Protein AF-A0A165SSK0-F1 (afdb_monomer_lite)

Structure (mmCIF, N/CA/C/O backbone):
data_AF-A0A165SSK0-F1
#
_entry.id   AF-A0A165SSK0-F1
#
loop_
_atom_site.group_PDB
_atom_site.id
_atom_site.type_symbol
_atom_site.label_atom_id
_atom_site.label_alt_id
_atom_site.label_comp_id
_atom_site.label_asym_id
_atom_site.label_entity_id
_atom_site.label_seq_id
_atom_site.pdbx_PDB_ins_code
_atom_site.Cartn_x
_atom_site.Cartn_y
_atom_site.Cartn_z
_atom_site.occupancy
_atom_site.B_iso_or_equiv
_atom_site.auth_seq_id
_atom_site.auth_comp_id
_atom_site.auth_asym_id
_atom_site.auth_atom_id
_atom_site.pdbx_PDB_model_num
ATOM 1 N N . MET A 1 1 ? 56.325 38.249 -19.752 1.00 37.56 1 MET A N 1
ATOM 2 C CA . MET A 1 1 ? 55.665 36.984 -20.128 1.00 37.56 1 MET A CA 1
ATOM 3 C C . MET A 1 1 ? 54.945 36.452 -18.898 1.00 37.56 1 MET A C 1
ATOM 5 O O . MET A 1 1 ? 55.603 36.236 -17.896 1.00 37.56 1 MET A O 1
ATOM 9 N N . GLN A 1 2 ? 53.613 36.385 -19.012 1.00 40.97 2 GLN A N 1
ATOM 10 C CA . GLN A 1 2 ? 52.573 35.784 -18.155 1.00 40.97 2 GLN A CA 1
ATOM 11 C C . GLN A 1 2 ? 52.571 36.010 -16.630 1.00 40.97 2 GLN A C 1
ATOM 13 O O . GLN A 1 2 ? 53.424 35.515 -15.901 1.00 40.97 2 GLN A O 1
ATOM 18 N N . PRO A 1 3 ? 51.457 36.587 -16.150 1.00 41.47 3 PRO A N 1
ATOM 19 C CA . PRO A 1 3 ? 50.631 35.962 -15.124 1.00 41.47 3 PRO A CA 1
ATOM 20 C C . PRO A 1 3 ? 49.203 35.725 -15.653 1.00 41.47 3 PRO A C 1
ATOM 22 O O . PRO A 1 3 ? 48.693 36.499 -16.462 1.00 41.47 3 PRO A O 1
ATOM 25 N N . GLY A 1 4 ? 48.552 34.655 -15.201 1.00 32.50 4 GLY A N 1
ATOM 26 C CA . GLY A 1 4 ? 47.171 34.334 -15.561 1.00 32.50 4 GLY A CA 1
ATOM 27 C C . GLY A 1 4 ? 46.484 33.564 -14.442 1.00 32.50 4 GLY A C 1
ATOM 28 O O . GLY A 1 4 ? 46.694 32.367 -14.290 1.00 32.50 4 GLY A O 1
ATOM 29 N N . ALA A 1 5 ? 45.691 34.285 -13.653 1.00 36.41 5 ALA A N 1
ATOM 30 C CA . ALA A 1 5 ? 44.750 33.751 -12.681 1.00 36.41 5 ALA A CA 1
ATOM 31 C C . ALA A 1 5 ? 43.484 33.242 -13.386 1.00 36.41 5 ALA A C 1
ATOM 33 O O . ALA A 1 5 ? 43.007 33.920 -14.294 1.00 36.41 5 ALA A O 1
ATOM 34 N N . GLN A 1 6 ? 42.889 32.142 -12.911 1.00 33.53 6 GLN A N 1
ATOM 35 C CA . GLN A 1 6 ? 41.448 31.895 -13.029 1.00 33.53 6 GLN A CA 1
ATOM 36 C C . GLN A 1 6 ? 40.911 31.157 -11.797 1.00 33.53 6 GLN A C 1
ATOM 38 O O . GLN A 1 6 ? 41.518 30.222 -11.282 1.00 33.53 6 GLN A O 1
ATOM 43 N N . ALA A 1 7 ? 39.764 31.654 -11.343 1.00 31.22 7 ALA A N 1
ATOM 44 C CA . ALA A 1 7 ? 38.926 31.182 -10.254 1.00 31.22 7 ALA A CA 1
ATOM 45 C C . ALA A 1 7 ? 37.636 30.543 -10.812 1.00 31.22 7 ALA A C 1
ATOM 47 O O . ALA A 1 7 ? 37.339 30.698 -11.995 1.00 31.22 7 ALA A O 1
ATOM 48 N N . SER A 1 8 ? 36.821 29.991 -9.903 1.00 31.20 8 SER A N 1
ATOM 49 C CA . SER A 1 8 ? 35.442 29.470 -10.062 1.00 31.20 8 SER A CA 1
ATOM 50 C C . SER A 1 8 ? 35.338 27.977 -10.406 1.00 31.20 8 SER A C 1
ATOM 52 O O . SER A 1 8 ? 36.110 27.463 -11.197 1.00 31.20 8 SER A O 1
ATOM 54 N N . GLY A 1 9 ? 34.391 27.214 -9.862 1.00 26.98 9 GLY A N 1
ATOM 55 C CA . GLY A 1 9 ? 33.257 27.585 -9.024 1.00 26.98 9 GLY A CA 1
ATOM 56 C C . GLY A 1 9 ? 32.621 26.344 -8.399 1.00 26.98 9 GLY A C 1
ATOM 57 O O . GLY A 1 9 ? 32.563 25.276 -9.002 1.00 26.98 9 GLY A O 1
ATOM 58 N N . SER A 1 10 ? 32.180 26.529 -7.160 1.00 29.16 10 SER A N 1
ATOM 59 C CA . SER A 1 10 ? 31.308 25.636 -6.409 1.00 29.16 10 SER A CA 1
ATOM 60 C C . SER A 1 10 ? 29.944 25.534 -7.094 1.00 29.16 10 SER A C 1
ATOM 62 O O . SER A 1 10 ? 29.367 26.559 -7.459 1.00 29.16 10 SER A O 1
ATOM 64 N N . VAL A 1 11 ? 29.416 24.318 -7.236 1.00 29.11 11 VAL A N 1
ATOM 65 C CA . VAL A 1 11 ? 27.996 24.086 -7.524 1.00 29.11 11 VAL A CA 1
ATOM 66 C C . VAL A 1 11 ? 27.474 23.099 -6.487 1.00 29.11 11 VAL A C 1
ATOM 68 O O . VAL A 1 11 ? 27.733 21.900 -6.550 1.00 29.11 11 VAL A O 1
ATOM 71 N N . TYR A 1 12 ? 26.750 23.644 -5.513 1.00 27.56 12 TYR A N 1
ATOM 72 C CA . TYR A 1 12 ? 25.831 22.907 -4.659 1.00 27.56 12 TYR A CA 1
ATOM 73 C C . TYR A 1 12 ? 24.691 22.360 -5.527 1.00 27.56 12 TYR A C 1
ATOM 75 O O . TYR A 1 12 ? 24.035 23.123 -6.235 1.00 27.56 12 TYR A O 1
ATOM 83 N N . VAL A 1 13 ? 24.439 21.053 -5.462 1.00 29.95 13 VAL A N 1
ATOM 84 C CA . VAL A 1 13 ? 23.197 20.455 -5.964 1.00 29.95 13 VAL A CA 1
ATOM 85 C C . VAL A 1 13 ? 22.281 20.264 -4.762 1.00 29.95 13 VAL A C 1
ATOM 87 O O . VAL A 1 13 ? 22.441 19.324 -3.988 1.00 29.95 13 VAL A O 1
ATOM 90 N N . SER A 1 14 ? 21.355 21.208 -4.592 1.00 28.84 14 SER A N 1
ATOM 91 C CA . SER A 1 14 ? 20.223 21.104 -3.673 1.00 28.84 14 SER A CA 1
ATOM 92 C C . SER A 1 14 ? 19.315 19.954 -4.099 1.00 28.84 14 SER A C 1
ATOM 94 O O . SER A 1 14 ? 18.777 19.956 -5.206 1.00 28.84 14 SER A O 1
ATOM 96 N N . THR A 1 15 ? 19.113 18.986 -3.212 1.00 31.78 15 THR A N 1
ATOM 97 C CA . THR A 1 15 ? 18.012 18.027 -3.300 1.00 31.78 15 THR A CA 1
ATOM 98 C C . THR A 1 15 ? 16.762 18.680 -2.726 1.00 31.78 15 THR A C 1
ATOM 100 O O . THR A 1 15 ? 16.600 18.779 -1.511 1.00 31.78 15 THR A O 1
ATOM 103 N N . ASP A 1 16 ? 15.908 19.162 -3.621 1.00 24.48 16 ASP A N 1
ATOM 104 C CA . ASP A 1 16 ? 14.565 19.645 -3.320 1.00 24.48 16 ASP A CA 1
ATOM 105 C C . ASP A 1 16 ? 13.641 18.430 -3.124 1.00 24.48 16 ASP A C 1
ATOM 107 O O . ASP A 1 16 ? 13.100 17.861 -4.076 1.00 24.48 16 ASP A O 1
ATOM 111 N N . SER A 1 17 ? 13.538 17.961 -1.878 1.00 33.84 17 SER A N 1
ATOM 112 C CA . SER A 1 17 ? 12.504 17.016 -1.450 1.00 33.84 17 SER A CA 1
ATOM 113 C C . SER A 1 17 ? 11.227 17.807 -1.186 1.00 33.84 17 SER A C 1
ATOM 115 O O . SER A 1 17 ? 10.940 18.209 -0.061 1.00 33.84 17 SER A O 1
ATOM 117 N N . GLY A 1 18 ? 10.494 18.065 -2.268 1.00 26.38 18 GLY A N 1
ATOM 118 C CA . GLY A 1 18 ? 9.201 18.736 -2.254 1.00 26.38 18 GLY A CA 1
ATOM 119 C C . GLY A 1 18 ? 8.138 17.908 -1.539 1.00 26.38 18 GLY A C 1
ATOM 120 O O . GLY A 1 18 ? 7.624 16.926 -2.078 1.00 26.38 18 GLY A O 1
ATOM 121 N N . SER A 1 19 ? 7.838 18.354 -0.325 1.00 32.06 19 SER A N 1
ATOM 122 C CA . SER A 1 19 ? 6.663 18.086 0.493 1.00 32.06 19 SER A CA 1
ATOM 123 C C . SER A 1 19 ? 5.351 18.252 -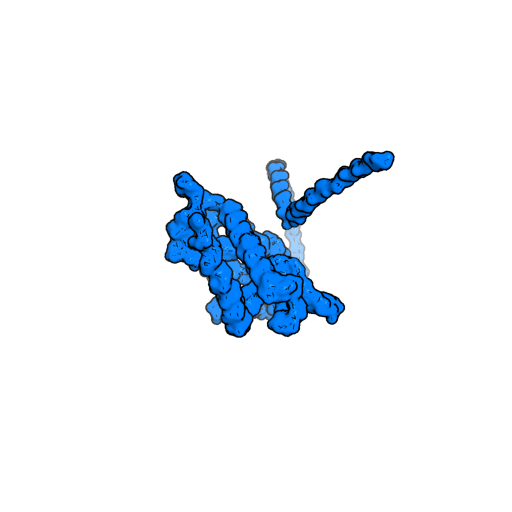0.274 1.00 32.06 19 SER A C 1
ATOM 125 O O . SER A 1 19 ? 5.189 19.209 -1.024 1.00 32.06 19 SER A O 1
ATOM 127 N N . ASP A 1 20 ? 4.376 17.393 0.016 1.00 26.14 20 ASP A N 1
ATOM 128 C CA . ASP A 1 20 ? 2.958 17.703 -0.176 1.00 26.14 20 ASP A CA 1
ATOM 129 C C . ASP A 1 20 ? 2.123 16.825 0.762 1.00 26.14 20 ASP A C 1
ATOM 131 O O . ASP A 1 20 ? 1.926 15.639 0.495 1.00 26.14 20 ASP A O 1
ATOM 135 N N . SER A 1 21 ? 1.649 17.406 1.872 1.00 31.84 21 SER A N 1
ATOM 136 C CA . SER A 1 21 ? 0.241 17.345 2.328 1.00 31.84 21 SER A CA 1
ATOM 137 C C . SER A 1 21 ? 0.097 17.755 3.800 1.00 31.84 21 SER A C 1
ATOM 139 O O . SER A 1 21 ? 0.141 16.949 4.718 1.00 31.84 21 SER A O 1
ATOM 141 N N . GLN A 1 22 ? -0.045 19.068 3.968 1.00 32.72 22 GLN A N 1
ATOM 142 C CA . GLN A 1 22 ? -1.043 19.774 4.780 1.00 32.72 22 GLN A CA 1
ATOM 143 C C . GLN A 1 22 ? -1.574 19.096 6.054 1.00 32.72 22 GLN A C 1
ATOM 145 O O . GLN A 1 22 ? -2.509 18.300 6.045 1.00 32.72 22 GLN A O 1
ATOM 150 N N . ASN A 1 23 ? -1.024 19.588 7.161 1.00 27.53 23 ASN A N 1
ATOM 151 C CA . ASN A 1 23 ? -1.560 19.545 8.509 1.00 27.53 23 ASN A CA 1
ATOM 152 C C . ASN A 1 23 ? -2.644 20.640 8.649 1.00 27.53 23 ASN A C 1
ATOM 154 O O . ASN A 1 23 ? -2.364 21.811 8.380 1.00 27.53 23 ASN A O 1
ATOM 158 N N . ILE A 1 24 ? -3.870 20.281 9.042 1.00 34.34 24 ILE A N 1
ATOM 159 C CA . ILE A 1 24 ? -4.930 21.237 9.404 1.00 34.34 24 ILE A CA 1
ATOM 160 C C . ILE A 1 24 ? -5.429 20.894 10.807 1.00 34.34 24 ILE A C 1
ATOM 162 O O . ILE A 1 24 ? -6.304 20.055 10.995 1.00 34.34 24 ILE A O 1
ATOM 166 N N . HIS A 1 25 ? -4.868 21.583 11.799 1.00 30.91 25 HIS A N 1
ATOM 167 C CA . HIS A 1 25 ? -5.531 21.795 13.077 1.00 30.91 25 HIS A CA 1
ATOM 168 C C . HIS A 1 25 ? -6.648 22.824 12.877 1.00 30.91 25 HIS A C 1
ATOM 170 O O . HIS A 1 25 ? -6.381 23.938 12.422 1.00 30.91 25 HIS A O 1
ATOM 176 N N . GLN A 1 26 ? -7.878 22.497 13.277 1.00 29.94 26 GLN A N 1
ATOM 177 C CA . GLN A 1 26 ? -8.910 23.508 13.493 1.00 29.94 26 GLN A CA 1
ATOM 178 C C . GLN A 1 26 ? -9.544 23.338 14.874 1.00 29.94 26 GLN A C 1
ATOM 180 O O . GLN A 1 26 ? -10.326 22.429 15.133 1.00 29.94 26 GLN A O 1
ATOM 185 N N . THR A 1 27 ? -9.177 24.267 15.752 1.00 28.95 27 THR A N 1
ATOM 186 C CA . THR A 1 27 ? -9.820 24.576 17.028 1.00 28.95 27 THR A CA 1
ATOM 187 C C . THR A 1 27 ? -11.081 25.406 16.777 1.00 28.95 27 THR A C 1
ATOM 189 O O . THR A 1 27 ? -11.009 26.411 16.070 1.00 28.95 27 THR A O 1
ATOM 192 N N . ALA A 1 28 ? -12.200 25.072 17.423 1.00 30.67 28 ALA A N 1
ATOM 193 C CA . ALA A 1 28 ? -13.235 26.046 17.773 1.00 30.67 28 ALA A CA 1
ATOM 194 C C . ALA A 1 28 ? -13.995 25.585 19.026 1.00 30.67 28 ALA A C 1
ATOM 196 O O . ALA A 1 28 ? -14.504 24.469 19.091 1.00 30.67 28 ALA A O 1
ATOM 197 N N . ALA A 1 29 ? -14.037 26.469 20.020 1.00 28.91 29 ALA A N 1
ATOM 198 C CA . ALA A 1 29 ? -14.748 26.322 21.279 1.00 28.91 29 ALA A CA 1
ATOM 199 C C . ALA A 1 29 ? -16.103 27.059 21.246 1.00 28.91 29 ALA A C 1
ATOM 201 O O . ALA A 1 29 ? -16.216 28.096 20.602 1.00 28.91 29 ALA A O 1
ATOM 202 N N . ASN A 1 30 ? -17.048 26.539 22.042 1.00 30.00 30 ASN A N 1
ATOM 203 C CA . ASN A 1 30 ? -18.161 27.191 22.756 1.00 30.00 30 ASN A CA 1
ATOM 204 C C . ASN A 1 30 ? -19.191 28.067 22.009 1.00 30.00 30 ASN A C 1
ATOM 206 O O . ASN A 1 30 ? -18.870 29.155 21.549 1.00 30.00 30 ASN A O 1
ATOM 210 N N . ALA A 1 31 ? -20.480 27.716 22.151 1.00 31.95 31 ALA A N 1
ATOM 211 C CA . ALA A 1 31 ? -21.428 28.487 22.977 1.00 31.95 31 ALA A CA 1
ATOM 212 C C . ALA A 1 31 ? -22.788 27.771 23.139 1.00 31.95 31 ALA A C 1
ATOM 214 O O . ALA A 1 31 ? -23.392 27.304 22.178 1.00 31.95 31 ALA A O 1
ATOM 215 N N . LEU A 1 32 ? -23.254 27.738 24.389 1.00 31.56 32 LEU A N 1
ATOM 216 C CA . LEU A 1 32 ? -24.608 27.419 24.847 1.00 31.56 32 LEU A CA 1
ATOM 217 C C . LEU A 1 32 ? -25.602 28.511 24.417 1.00 31.56 32 LEU A C 1
ATOM 219 O O . LEU A 1 32 ? -25.295 29.686 24.605 1.00 31.56 32 LEU A O 1
ATOM 223 N N . PHE A 1 33 ? -26.809 28.140 23.976 1.00 32.25 33 PHE A N 1
ATOM 224 C CA . PHE A 1 33 ? -28.027 28.919 24.240 1.00 32.25 33 PHE A CA 1
ATOM 225 C C . PHE A 1 33 ? -29.275 28.018 24.201 1.00 32.25 33 PHE A C 1
ATOM 227 O O . PHE A 1 33 ? -29.426 27.165 23.330 1.00 32.25 33 PHE A O 1
ATOM 234 N N . GLU A 1 34 ? -30.114 28.205 25.216 1.00 33.44 34 GLU A N 1
ATOM 235 C CA . GLU A 1 34 ? -31.322 27.462 25.597 1.00 33.44 34 GLU A CA 1
ATOM 236 C C . GLU A 1 34 ? -32.577 27.805 24.743 1.00 33.44 34 GLU A C 1
ATOM 238 O O . GLU A 1 34 ? -32.518 28.699 23.896 1.00 33.44 34 GLU A O 1
ATOM 243 N N . PRO A 1 35 ? -33.712 27.089 24.936 1.00 41.50 35 PRO A N 1
ATOM 244 C CA . PRO A 1 35 ? -34.767 26.887 23.942 1.00 41.50 35 PRO A CA 1
ATOM 245 C C . PRO A 1 35 ? -35.936 27.870 24.066 1.00 41.50 35 PRO A C 1
ATOM 247 O O . PRO A 1 35 ? -36.238 28.347 25.157 1.00 41.50 35 PRO A O 1
ATOM 250 N N . LEU A 1 36 ? -36.697 28.064 22.981 1.00 30.05 36 LEU A N 1
ATOM 251 C CA . LEU A 1 36 ? -38.048 28.629 23.059 1.00 30.05 36 LEU A CA 1
ATOM 252 C C . LEU A 1 36 ? -39.036 27.967 22.083 1.00 30.05 36 LEU A C 1
ATOM 254 O O . LEU A 1 36 ? -38.875 28.011 20.869 1.00 30.05 36 LEU A O 1
ATOM 258 N N . LEU A 1 37 ? -40.063 27.387 22.709 1.00 31.06 37 LEU A N 1
ATOM 259 C CA . LEU A 1 37 ? -41.486 27.310 22.364 1.00 31.06 37 LEU A CA 1
ATOM 260 C C . LEU A 1 37 ? -41.971 27.051 20.921 1.00 31.06 37 LEU A C 1
ATOM 262 O O . LEU A 1 37 ? -41.870 27.865 20.009 1.00 31.06 37 LEU A O 1
ATOM 266 N N . VAL A 1 38 ? -42.714 25.945 20.856 1.00 39.75 38 VAL A N 1
ATOM 267 C CA . VAL A 1 38 ? -43.776 25.552 19.918 1.00 39.75 38 VAL A CA 1
ATOM 268 C C . VAL A 1 38 ? -44.870 26.633 19.812 1.00 39.75 38 VAL A C 1
ATOM 270 O O . VAL A 1 38 ? -45.158 27.315 20.799 1.00 39.75 38 VAL A O 1
ATOM 273 N N . PRO A 1 39 ? -45.575 26.717 18.671 1.00 37.09 39 PRO A N 1
ATOM 274 C CA . PRO A 1 39 ? -47.011 26.448 18.758 1.00 37.09 39 PRO A CA 1
ATOM 275 C C . PRO A 1 39 ? -47.542 25.531 17.648 1.00 37.09 39 PRO A C 1
ATOM 277 O O . PRO A 1 39 ? -47.199 25.638 16.472 1.00 37.09 39 PRO A O 1
ATOM 280 N N . SER A 1 40 ? -48.429 24.645 18.089 1.00 41.06 40 SER A N 1
ATOM 281 C CA . SER A 1 40 ? -49.219 23.694 17.323 1.00 41.06 40 SER A CA 1
ATOM 282 C C . SER A 1 40 ? -50.167 24.381 16.342 1.00 41.06 40 SER A C 1
ATOM 284 O O . SER A 1 40 ? -50.868 25.322 16.711 1.00 41.06 40 SER A O 1
ATOM 286 N N . HIS A 1 41 ? -50.287 23.821 15.139 1.00 38.78 41 HIS A N 1
ATOM 287 C CA . HIS A 1 41 ? -51.532 23.888 14.383 1.00 38.78 41 HIS A CA 1
ATOM 288 C C . HIS A 1 41 ? -51.758 22.563 13.646 1.00 38.78 41 HIS A C 1
ATOM 290 O O . HIS A 1 41 ? -51.071 22.230 12.683 1.00 38.78 41 HIS A O 1
ATOM 296 N N . GLU A 1 42 ? -52.712 21.797 14.166 1.00 44.47 42 GLU A N 1
ATOM 297 C CA . GLU A 1 42 ? -53.398 20.695 13.492 1.00 44.47 42 GLU A CA 1
ATOM 298 C C . GLU A 1 42 ? -54.152 21.225 12.261 1.00 44.47 42 GLU A C 1
ATOM 300 O O . GLU A 1 42 ? -54.679 22.341 12.311 1.00 44.47 42 GLU A O 1
ATOM 305 N N . LEU A 1 43 ? -54.183 20.429 11.182 1.00 37.50 43 LEU A N 1
ATOM 306 C CA . LEU A 1 43 ? -55.344 20.114 10.324 1.00 37.50 43 LEU A CA 1
ATOM 307 C C . LEU A 1 43 ? -54.885 19.308 9.079 1.00 37.50 43 LEU A C 1
ATOM 309 O O . LEU A 1 43 ? -54.471 19.894 8.087 1.00 37.50 43 LEU A O 1
ATOM 313 N N . GLU A 1 44 ? -54.961 17.973 9.190 1.00 36.69 44 GLU A N 1
ATOM 314 C CA . GLU A 1 44 ? -55.605 16.992 8.277 1.00 36.69 44 GLU A CA 1
ATOM 315 C C . GLU A 1 44 ? -55.305 16.946 6.739 1.00 36.69 44 GLU A C 1
ATOM 317 O O . GLU A 1 44 ? -54.788 17.880 6.133 1.00 36.69 44 GLU A O 1
ATOM 322 N N . PRO A 1 45 ? -55.570 15.800 6.062 1.00 45.19 45 PRO A N 1
ATOM 323 C CA . PRO A 1 45 ? -54.642 15.195 5.116 1.00 45.19 45 PRO A CA 1
ATOM 324 C C . PRO A 1 45 ? -55.112 15.293 3.660 1.00 45.19 45 PRO A C 1
ATOM 326 O O . PRO A 1 45 ? -56.176 14.799 3.288 1.00 45.19 45 PRO A O 1
ATOM 329 N N . HIS A 1 46 ? -54.251 15.801 2.779 1.00 38.78 46 HIS A N 1
ATOM 330 C CA . HIS A 1 46 ? -54.374 15.542 1.346 1.00 38.78 46 HIS A CA 1
ATOM 331 C C . HIS A 1 46 ? -53.391 14.454 0.929 1.00 38.78 46 HIS A C 1
ATOM 333 O O . HIS A 1 46 ? -52.234 14.698 0.586 1.00 38.78 46 HIS A O 1
ATOM 339 N N . ALA A 1 47 ? -53.906 13.224 0.948 1.00 44.94 47 ALA A N 1
ATOM 340 C CA . ALA A 1 47 ? -53.342 12.081 0.257 1.00 44.94 47 ALA A CA 1
ATOM 341 C C . ALA A 1 47 ? -53.227 12.393 -1.243 1.00 44.94 47 ALA A C 1
ATOM 343 O O . ALA A 1 47 ? -54.148 12.161 -2.020 1.00 44.94 47 ALA A O 1
ATOM 344 N N . THR A 1 48 ? -52.069 12.900 -1.653 1.00 42.03 48 THR A N 1
ATOM 345 C CA . THR A 1 48 ? -51.622 12.788 -3.038 1.00 42.03 48 THR A CA 1
ATOM 346 C C . THR A 1 48 ? -50.562 11.706 -3.043 1.00 42.03 48 THR A C 1
ATOM 348 O O . THR A 1 48 ? -49.390 11.952 -2.763 1.00 42.03 48 THR A O 1
ATOM 351 N N . ALA A 1 49 ? -51.003 10.473 -3.293 1.00 44.72 49 ALA A N 1
ATOM 352 C CA . ALA A 1 49 ? -50.131 9.349 -3.588 1.00 44.72 49 ALA A CA 1
ATOM 353 C C . ALA A 1 49 ? -49.400 9.623 -4.911 1.00 44.72 49 ALA A C 1
ATOM 355 O O . ALA A 1 49 ? -49.736 9.088 -5.965 1.00 44.72 49 ALA A O 1
ATOM 356 N N . HIS A 1 50 ? -48.374 10.470 -4.856 1.00 41.62 50 HIS A N 1
ATOM 357 C CA . HIS A 1 50 ? -47.295 10.426 -5.818 1.00 41.62 50 HIS A CA 1
ATOM 358 C C . HIS A 1 50 ? -46.522 9.149 -5.520 1.00 41.62 50 HIS A C 1
ATOM 360 O O . HIS A 1 50 ? -45.584 9.131 -4.726 1.00 41.62 50 HIS A O 1
ATOM 366 N N . ALA A 1 51 ? -46.944 8.059 -6.159 1.00 43.69 51 ALA A N 1
ATOM 367 C CA . ALA A 1 51 ? -46.079 6.921 -6.394 1.00 43.69 51 ALA A CA 1
ATOM 368 C C . ALA A 1 51 ? -44.933 7.408 -7.292 1.00 43.69 51 ALA A C 1
ATOM 370 O O . ALA A 1 51 ? -44.927 7.212 -8.508 1.00 43.69 51 ALA A O 1
ATOM 371 N N . VAL A 1 52 ? -43.965 8.096 -6.679 1.00 44.16 52 VAL A N 1
ATOM 372 C CA . VAL A 1 52 ? -42.626 8.232 -7.225 1.00 44.16 52 VAL A CA 1
ATOM 373 C C . VAL A 1 52 ? -42.144 6.801 -7.314 1.00 44.16 52 VAL A C 1
ATOM 375 O O . VAL A 1 52 ? -41.790 6.170 -6.318 1.00 44.16 52 VAL A O 1
ATOM 378 N N . THR A 1 53 ? -42.248 6.253 -8.518 1.00 42.88 53 THR A N 1
ATOM 379 C CA . THR A 1 53 ? -41.686 4.957 -8.860 1.00 42.88 53 THR A CA 1
ATOM 380 C C . THR A 1 53 ? -40.182 5.172 -8.828 1.00 42.88 53 THR A C 1
ATOM 382 O O . THR A 1 53 ? -39.555 5.460 -9.843 1.00 42.88 53 THR A O 1
ATOM 385 N N . SER A 1 54 ? -39.626 5.165 -7.615 1.00 51.97 54 SER A N 1
ATOM 386 C CA . SER A 1 54 ? -38.198 5.236 -7.384 1.00 51.97 54 SER A CA 1
ATOM 387 C C . SER A 1 54 ? -37.635 4.023 -8.099 1.00 51.97 54 SER A C 1
ATOM 389 O O . SER A 1 54 ? -37.989 2.887 -7.771 1.00 51.97 54 SER A O 1
ATOM 391 N N . ALA A 1 55 ? -36.881 4.262 -9.171 1.00 55.34 55 ALA A N 1
ATOM 392 C CA . ALA A 1 55 ? -36.225 3.210 -9.918 1.00 55.34 55 ALA A CA 1
ATOM 393 C C . ALA A 1 55 ? -35.388 2.420 -8.909 1.00 55.34 55 ALA A C 1
ATOM 395 O O . ALA A 1 55 ? -34.357 2.917 -8.462 1.00 55.34 55 ALA A O 1
ATOM 396 N N . ARG A 1 56 ? -35.881 1.243 -8.487 1.00 57.84 56 ARG A N 1
ATOM 397 C CA . ARG A 1 56 ? -35.216 0.379 -7.505 1.00 57.84 56 ARG A CA 1
ATOM 398 C C . ARG A 1 56 ? -33.809 0.128 -8.020 1.00 57.84 56 ARG A C 1
ATOM 400 O O . ARG A 1 56 ? -33.619 -0.653 -8.956 1.00 57.84 56 ARG A O 1
ATOM 407 N N . GLN A 1 57 ? -32.838 0.837 -7.452 1.00 64.44 57 GLN A N 1
ATOM 408 C CA . GLN A 1 57 ? -31.446 0.591 -7.759 1.00 64.44 57 GLN A CA 1
ATOM 409 C C . GLN A 1 57 ? -31.176 -0.849 -7.345 1.00 64.44 57 GLN A C 1
ATOM 411 O O . GLN A 1 57 ? -31.533 -1.275 -6.248 1.00 64.44 57 GLN A O 1
ATOM 416 N N . ARG A 1 58 ? -30.644 -1.643 -8.275 1.00 73.62 58 ARG A N 1
ATOM 417 C CA . ARG A 1 58 ? -30.339 -3.037 -7.971 1.00 73.62 58 ARG A CA 1
ATOM 418 C C . ARG A 1 58 ? -29.235 -3.057 -6.909 1.00 73.62 58 ARG A C 1
ATOM 420 O O . ARG A 1 58 ? -28.250 -2.330 -7.088 1.00 73.62 58 ARG A O 1
ATOM 427 N N . PRO A 1 59 ? -29.378 -3.867 -5.848 1.00 80.31 59 PRO A N 1
ATOM 428 C CA . PRO A 1 59 ? -28.317 -4.037 -4.871 1.00 80.31 59 PRO A CA 1
ATOM 429 C C . PRO A 1 59 ? -27.049 -4.519 -5.577 1.00 80.31 59 PRO A C 1
ATOM 431 O O . PRO A 1 59 ? -27.108 -5.298 -6.534 1.00 80.31 59 PRO A O 1
ATOM 434 N N . VAL A 1 60 ? -25.902 -4.017 -5.131 1.00 83.75 60 VAL A N 1
ATOM 435 C CA . VAL A 1 60 ? -24.601 -4.435 -5.651 1.00 83.75 60 VAL A CA 1
ATOM 436 C C . VAL A 1 60 ? -24.100 -5.607 -4.830 1.00 83.75 60 VAL A C 1
ATOM 438 O O . VAL A 1 60 ? -24.116 -5.566 -3.604 1.00 83.75 60 VAL A O 1
ATOM 441 N N . CYS A 1 61 ? -23.650 -6.645 -5.526 1.00 85.94 61 CYS A N 1
ATOM 442 C CA . CYS A 1 61 ? -22.999 -7.794 -4.921 1.00 85.94 61 CYS A CA 1
ATOM 443 C C . CYS A 1 61 ? -21.504 -7.500 -4.738 1.00 85.94 61 CYS A C 1
ATOM 445 O O . CYS A 1 61 ? -20.813 -7.147 -5.698 1.00 85.94 61 CYS A O 1
ATOM 447 N N . ILE A 1 62 ? -21.014 -7.631 -3.509 1.00 86.38 62 ILE A N 1
ATOM 448 C CA . ILE A 1 62 ? -19.630 -7.368 -3.112 1.00 86.38 62 ILE A CA 1
ATOM 449 C C . ILE A 1 62 ? -19.086 -8.622 -2.436 1.00 86.38 62 ILE A C 1
ATOM 451 O O . ILE A 1 62 ? -19.648 -9.082 -1.449 1.00 86.38 62 ILE A O 1
ATOM 455 N N . ASN A 1 63 ? -17.973 -9.152 -2.942 1.00 87.88 63 ASN A N 1
ATOM 456 C CA . ASN A 1 63 ? -17.341 -10.333 -2.363 1.00 87.88 63 ASN A CA 1
ATOM 457 C C . ASN A 1 63 ? -16.366 -9.958 -1.228 1.00 87.88 63 ASN A C 1
ATOM 459 O O . ASN A 1 63 ? -15.360 -9.259 -1.431 1.00 87.88 63 ASN A O 1
ATOM 463 N N . LEU A 1 64 ? -16.667 -10.439 -0.026 1.00 88.25 64 LEU A N 1
ATOM 464 C CA . LEU A 1 64 ? -15.894 -10.263 1.198 1.00 88.25 64 LEU A CA 1
ATOM 465 C C . LEU A 1 64 ? -15.332 -11.627 1.624 1.00 88.25 64 LEU A C 1
ATOM 467 O O . LEU A 1 64 ? -16.052 -12.435 2.197 1.00 88.25 64 LEU A O 1
ATOM 471 N N . ASP A 1 65 ? -14.056 -11.883 1.323 1.00 86.62 65 ASP A N 1
ATOM 472 C CA . ASP A 1 65 ? -13.341 -13.128 1.667 1.00 86.62 65 ASP A CA 1
ATOM 473 C C . ASP A 1 65 ? -14.042 -14.419 1.196 1.00 86.62 65 ASP A C 1
ATOM 475 O O . ASP A 1 65 ? -14.044 -15.429 1.891 1.00 86.62 65 ASP A O 1
ATOM 479 N N . GLY A 1 66 ? -14.633 -14.397 -0.003 1.00 84.38 66 GLY A N 1
ATOM 480 C CA . GLY A 1 66 ? -15.347 -15.547 -0.565 1.00 84.38 66 GLY A CA 1
ATOM 481 C C . GLY A 1 66 ? -16.853 -15.540 -0.304 1.00 84.38 66 GLY A C 1
ATOM 482 O O . GLY A 1 66 ? -17.557 -16.359 -0.886 1.00 84.38 66 GLY A O 1
ATOM 483 N N . GLU A 1 67 ? -17.367 -14.586 0.4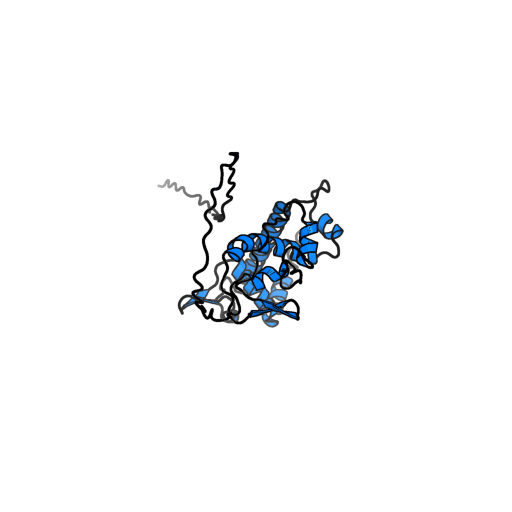73 1.00 87.12 67 GLU A N 1
ATOM 484 C CA . GLU A 1 67 ? -18.801 -14.443 0.731 1.00 87.12 67 GLU A CA 1
ATOM 485 C C . GLU A 1 67 ? -19.402 -13.238 0.008 1.00 87.12 67 GLU A C 1
ATOM 487 O O . GLU A 1 67 ? -18.890 -12.121 0.085 1.00 87.12 67 GLU A O 1
ATOM 492 N N . ASP A 1 68 ? -20.533 -13.454 -0.655 1.00 89.25 68 ASP A N 1
ATOM 493 C CA . ASP A 1 68 ? -21.231 -12.415 -1.402 1.00 89.25 68 ASP A CA 1
ATOM 494 C C . ASP A 1 68 ? -22.194 -11.625 -0.504 1.00 89.25 68 ASP A C 1
ATOM 496 O O . ASP A 1 68 ? -23.208 -12.134 -0.023 1.00 89.25 68 ASP A O 1
ATOM 500 N N . LEU A 1 69 ? -21.889 -10.342 -0.306 1.00 88.25 69 LEU A N 1
ATOM 501 C CA . LEU A 1 69 ? -22.728 -9.382 0.400 1.00 88.25 69 LEU A CA 1
ATOM 502 C C . LEU A 1 69 ? -23.512 -8.534 -0.604 1.00 88.25 69 LEU A C 1
ATOM 504 O O . LEU A 1 69 ? -22.933 -7.882 -1.472 1.00 88.25 69 LEU A O 1
ATOM 508 N N . HIS A 1 70 ? -24.833 -8.500 -0.456 1.00 87.75 70 HIS A N 1
ATOM 509 C CA . HIS A 1 70 ? -25.701 -7.650 -1.264 1.00 87.75 70 HIS A CA 1
ATOM 510 C C . HIS A 1 70 ? -25.947 -6.333 -0.533 1.00 87.75 70 HIS A C 1
ATOM 512 O O . HIS A 1 70 ? -26.586 -6.313 0.517 1.00 87.75 70 HIS A O 1
ATOM 518 N N . VAL A 1 71 ? -25.439 -5.237 -1.092 1.00 85.06 71 VAL A N 1
ATOM 519 C CA . VAL A 1 71 ? -25.516 -3.904 -0.489 1.00 85.06 71 VAL A CA 1
ATOM 520 C C . VAL A 1 71 ? -26.405 -3.000 -1.332 1.00 85.06 71 VAL A C 1
ATOM 522 O O . VAL A 1 71 ? -26.185 -2.829 -2.536 1.00 85.06 71 VAL A O 1
ATOM 525 N N . ASP A 1 72 ? -27.402 -2.393 -0.692 1.00 83.62 72 ASP A N 1
ATOM 526 C CA . ASP A 1 72 ? -28.111 -1.251 -1.261 1.00 83.62 72 ASP A CA 1
ATOM 527 C C . ASP A 1 72 ? -27.292 0.017 -1.008 1.00 83.62 72 ASP A C 1
ATOM 529 O O . ASP A 1 72 ? -27.043 0.402 0.133 1.00 83.62 72 ASP A O 1
ATOM 533 N N . LYS A 1 73 ? -26.871 0.673 -2.090 1.00 75.38 73 LYS A N 1
ATOM 534 C CA . LYS A 1 73 ? -26.033 1.877 -2.028 1.00 75.38 73 LYS A CA 1
ATOM 535 C C . LYS A 1 73 ? -26.707 3.029 -1.306 1.00 75.38 73 LYS A C 1
ATOM 537 O O . LYS A 1 73 ? -26.021 3.827 -0.685 1.00 75.38 73 LYS A O 1
ATOM 542 N N . THR A 1 74 ? -28.027 3.131 -1.422 1.00 76.75 74 THR A N 1
ATOM 543 C CA . THR A 1 74 ? -28.785 4.232 -0.817 1.00 76.75 74 THR A CA 1
ATOM 544 C C . THR A 1 74 ? -28.890 4.098 0.701 1.00 76.75 74 THR A C 1
ATOM 546 O O . THR A 1 74 ? -29.234 5.059 1.381 1.00 76.75 74 THR A O 1
ATOM 549 N N . HIS A 1 75 ? -28.547 2.921 1.226 1.00 80.38 75 HIS A N 1
ATOM 550 C CA . HIS A 1 75 ? -28.597 2.583 2.641 1.00 80.38 75 HIS A CA 1
ATOM 551 C C . HIS A 1 75 ? -27.226 2.196 3.206 1.00 80.38 75 HIS A C 1
ATOM 553 O O . HIS A 1 75 ? -27.158 1.649 4.306 1.00 80.38 75 HIS A O 1
ATOM 559 N N . LEU A 1 76 ? -26.137 2.452 2.473 1.00 84.81 76 LEU A N 1
ATOM 560 C CA . LEU A 1 76 ? -24.797 2.266 3.014 1.00 84.81 76 LEU A CA 1
ATOM 561 C C . LEU A 1 76 ? -24.550 3.371 4.056 1.00 84.81 76 LEU A C 1
ATOM 563 O O . LEU A 1 76 ? -24.599 4.544 3.689 1.00 84.81 76 LEU A O 1
ATOM 567 N N . PRO A 1 77 ? -24.317 3.032 5.335 1.00 87.62 77 PRO A N 1
ATOM 568 C CA . PRO A 1 77 ? -24.062 4.039 6.354 1.00 87.62 77 PRO A CA 1
ATOM 569 C C . PRO A 1 77 ? -22.702 4.700 6.116 1.00 87.62 77 PRO A C 1
ATOM 571 O O . PRO A 1 77 ? -21.792 4.095 5.536 1.00 87.62 77 PRO A O 1
ATOM 574 N N . ASP A 1 78 ? -22.556 5.932 6.591 1.00 86.88 78 ASP A N 1
ATOM 575 C CA . ASP A 1 78 ? -21.258 6.595 6.609 1.00 86.88 78 ASP A CA 1
ATOM 576 C C . ASP A 1 78 ? -20.280 5.826 7.512 1.00 86.88 78 ASP A C 1
ATOM 578 O O . ASP A 1 78 ? -20.693 5.244 8.523 1.00 86.88 78 ASP A O 1
ATOM 582 N N . PRO A 1 79 ? -18.984 5.784 7.159 1.00 85.88 79 PRO A N 1
ATOM 583 C CA . PRO A 1 79 ? -17.984 5.181 8.016 1.00 85.88 79 PRO A CA 1
ATOM 584 C C . PRO A 1 79 ? -17.913 5.968 9.333 1.00 85.88 79 PRO A C 1
ATOM 586 O O . PRO A 1 79 ? -17.958 7.203 9.317 1.00 85.88 79 PRO A O 1
ATOM 589 N N . PRO A 1 80 ? -17.794 5.287 10.482 1.00 88.81 80 PRO A N 1
ATOM 590 C CA . PRO A 1 80 ? -17.683 5.965 11.761 1.00 88.81 80 PRO A CA 1
ATOM 591 C C . PRO A 1 80 ? -16.383 6.780 11.820 1.00 88.81 80 PRO A C 1
ATOM 593 O O . PRO A 1 80 ? -15.345 6.364 11.303 1.00 88.81 80 PRO A O 1
ATOM 596 N N . ALA A 1 81 ? -16.442 7.944 12.469 1.00 88.56 81 ALA A N 1
ATOM 597 C CA . ALA A 1 81 ? -15.297 8.830 12.671 1.00 88.56 81 ALA A CA 1
ATOM 598 C C . ALA A 1 81 ? -14.387 8.287 13.787 1.00 88.56 81 ALA A C 1
ATOM 600 O O . ALA A 1 81 ? -14.434 8.746 14.927 1.00 88.56 81 ALA A O 1
ATOM 601 N N . ILE A 1 82 ? -13.615 7.253 13.459 1.00 91.81 82 ILE A N 1
ATOM 602 C CA . ILE A 1 82 ? -12.707 6.552 14.373 1.00 91.81 82 ILE A CA 1
ATOM 603 C C . ILE A 1 82 ? -11.251 6.830 14.006 1.00 91.81 82 ILE A C 1
ATOM 605 O O . ILE A 1 82 ? -10.911 6.962 12.831 1.00 91.81 82 ILE A O 1
ATOM 609 N N . HIS A 1 83 ? -10.394 6.846 15.023 1.00 93.94 83 HIS A N 1
ATOM 610 C CA . HIS A 1 83 ? -8.943 6.929 14.893 1.00 93.94 83 HIS A CA 1
ATOM 611 C C . HIS A 1 83 ? -8.300 5.960 15.883 1.00 93.94 83 HIS A C 1
ATOM 613 O O . HIS A 1 83 ? -8.794 5.798 16.998 1.00 93.94 83 HIS A O 1
ATOM 619 N N . PHE A 1 84 ? -7.201 5.327 15.477 1.00 95.81 84 PHE A N 1
ATOM 620 C CA . PHE A 1 84 ? -6.468 4.359 16.302 1.00 95.81 84 PHE A CA 1
ATOM 621 C C . PHE A 1 84 ? -5.072 4.852 16.694 1.00 95.81 84 PHE A C 1
ATOM 623 O O . PHE A 1 84 ? -4.218 4.054 17.074 1.00 95.81 84 PHE A O 1
ATOM 630 N N . SER A 1 85 ? -4.831 6.163 16.614 1.00 94.25 85 SER A N 1
ATOM 631 C CA . SER A 1 85 ? -3.543 6.761 16.982 1.00 94.25 85 SER A CA 1
ATOM 632 C C . SER A 1 85 ? -3.131 6.440 18.421 1.00 94.25 85 SER A C 1
ATOM 634 O O . SER A 1 85 ? -1.943 6.267 18.686 1.00 94.25 85 SER A O 1
ATOM 636 N N . ASP A 1 86 ? -4.115 6.303 19.314 1.00 93.00 86 ASP A N 1
ATOM 637 C CA . ASP A 1 86 ? -3.908 6.071 20.747 1.00 93.00 86 ASP A CA 1
ATOM 638 C C . ASP A 1 86 ? -4.125 4.601 21.164 1.00 93.00 86 ASP A C 1
ATOM 640 O O . ASP A 1 86 ? -3.802 4.223 22.288 1.00 93.00 86 ASP A O 1
ATOM 644 N N . ASP A 1 87 ? -4.660 3.754 20.273 1.00 95.56 87 ASP A N 1
ATOM 645 C CA . ASP A 1 87 ? -4.931 2.330 20.535 1.00 95.56 87 ASP A CA 1
ATOM 646 C C . ASP A 1 87 ? -4.667 1.480 19.281 1.00 95.56 87 ASP A C 1
ATOM 648 O O . ASP A 1 87 ? -5.568 0.966 18.611 1.00 95.56 87 ASP A O 1
ATOM 652 N N . ILE A 1 88 ? -3.382 1.335 18.957 1.00 96.25 88 ILE A N 1
ATOM 653 C CA . ILE A 1 88 ? -2.903 0.490 17.856 1.00 96.25 88 ILE A CA 1
ATOM 654 C C . ILE A 1 88 ? -3.332 -0.983 18.030 1.00 96.25 88 ILE A C 1
ATOM 656 O O . ILE A 1 88 ? -3.767 -1.591 17.050 1.00 96.25 88 ILE A O 1
ATOM 660 N N . PRO A 1 89 ? -3.308 -1.582 19.238 1.00 95.69 89 PRO A N 1
ATOM 661 C CA . PRO A 1 89 ? -3.834 -2.934 19.423 1.00 95.69 89 PRO A CA 1
ATOM 662 C C . PRO A 1 89 ? -5.315 -3.078 19.042 1.00 95.69 89 PRO A C 1
ATOM 664 O O . PRO A 1 89 ? -5.716 -4.128 18.533 1.00 95.69 89 PRO A O 1
ATOM 667 N N . ALA A 1 90 ? -6.154 -2.057 19.267 1.00 96.81 90 ALA A N 1
ATOM 668 C CA . ALA A 1 90 ? -7.534 -2.074 18.781 1.00 96.81 90 ALA A CA 1
ATOM 669 C C . ALA A 1 90 ? -7.614 -2.091 17.257 1.00 96.81 90 ALA A C 1
ATOM 671 O O . ALA A 1 90 ? -8.404 -2.873 16.725 1.00 96.81 90 ALA A O 1
ATOM 672 N N . LEU A 1 91 ? -6.765 -1.332 16.559 1.00 97.56 91 LEU A N 1
ATOM 673 C CA . LEU A 1 91 ? -6.700 -1.388 15.099 1.00 97.56 91 LEU A CA 1
ATOM 674 C C . LEU A 1 91 ? -6.466 -2.818 14.603 1.00 97.56 91 LEU A C 1
ATOM 676 O O . LEU A 1 91 ? -7.190 -3.279 13.722 1.00 97.56 91 LEU A O 1
A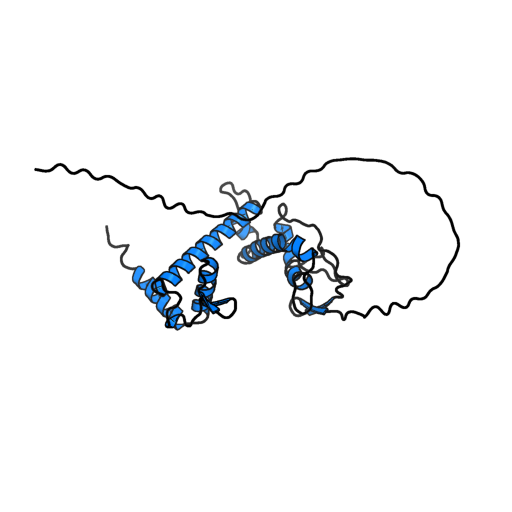TOM 680 N N . PHE A 1 92 ? -5.495 -3.535 15.176 1.00 96.75 92 PHE A N 1
ATOM 681 C CA . PHE A 1 92 ? -5.181 -4.903 14.753 1.00 96.75 92 PHE A CA 1
ATOM 682 C C . PHE A 1 92 ? -6.389 -5.838 14.895 1.00 96.75 92 PHE A C 1
ATOM 684 O O . PHE A 1 92 ? -6.666 -6.635 14.002 1.00 96.75 92 PHE A O 1
ATOM 691 N N . ARG A 1 93 ? -7.179 -5.700 15.967 1.00 96.69 93 ARG A N 1
ATOM 692 C CA . ARG A 1 93 ? -8.411 -6.488 16.145 1.00 96.69 93 ARG A CA 1
ATOM 693 C C . ARG A 1 93 ? -9.486 -6.104 15.124 1.00 96.69 93 ARG A C 1
ATOM 695 O O . ARG A 1 93 ? -9.982 -6.970 14.401 1.00 96.69 93 ARG A O 1
ATOM 702 N N . GLU A 1 94 ? -9.801 -4.812 15.031 1.00 97.62 94 GLU A N 1
ATOM 703 C CA . GLU A 1 94 ? -10.868 -4.268 14.176 1.00 97.62 94 GLU A CA 1
ATOM 704 C C . GLU A 1 94 ? -10.575 -4.453 12.675 1.00 97.62 94 GLU A C 1
ATOM 706 O O . GLU A 1 94 ? -11.481 -4.560 11.840 1.00 97.62 94 GLU A O 1
ATOM 711 N N . TRP A 1 95 ? -9.300 -4.564 12.301 1.00 97.44 95 TRP A N 1
ATOM 712 C CA . TRP A 1 95 ? -8.900 -4.851 10.930 1.00 97.44 95 TRP A CA 1
ATOM 713 C C . TRP A 1 95 ? -9.417 -6.200 10.424 1.00 97.44 95 TRP A C 1
ATOM 715 O O . TRP A 1 95 ? -9.915 -6.286 9.295 1.00 97.44 95 TRP A O 1
ATOM 725 N N . HIS A 1 96 ? -9.345 -7.243 11.259 1.00 95.25 96 HIS A N 1
ATOM 726 C CA . HIS A 1 96 ? -9.759 -8.600 10.892 1.00 95.25 96 HIS A CA 1
ATOM 727 C C . HIS A 1 96 ? -11.197 -8.925 11.306 1.00 95.25 96 HIS A C 1
ATOM 729 O O . HIS A 1 96 ? -11.864 -9.681 10.595 1.00 95.25 96 HIS A O 1
ATOM 735 N N . ALA A 1 97 ? -11.687 -8.344 12.403 1.00 95.06 97 ALA A N 1
ATOM 736 C CA . ALA A 1 97 ? -13.038 -8.540 12.912 1.00 95.06 97 ALA A CA 1
ATOM 737 C C . ALA A 1 97 ? -13.561 -7.241 13.538 1.00 95.06 97 ALA A C 1
ATOM 739 O O . ALA A 1 97 ? -13.042 -6.805 14.557 1.00 95.06 97 ALA A O 1
ATOM 740 N N . SER A 1 98 ? -14.608 -6.648 12.954 1.00 95.88 98 SER A N 1
ATOM 741 C CA . SER A 1 98 ? -15.162 -5.376 13.433 1.00 95.88 98 SER A CA 1
ATOM 742 C C . SER A 1 98 ? -16.676 -5.390 13.542 1.00 95.88 98 SER A C 1
ATOM 744 O O . SER A 1 98 ? -17.362 -6.026 12.740 1.00 95.88 98 SER A O 1
ATOM 746 N N . GLN A 1 99 ? -17.185 -4.640 14.518 1.00 94.56 99 GLN A N 1
ATOM 747 C CA . GLN A 1 99 ? -18.599 -4.276 14.653 1.00 94.56 99 GLN A CA 1
ATOM 748 C C . GLN A 1 99 ? -18.826 -2.764 14.495 1.00 94.56 99 GLN A C 1
ATOM 750 O O . GLN A 1 99 ? -19.931 -2.281 14.723 1.00 94.56 99 GLN A O 1
ATOM 755 N N . LEU A 1 100 ? -17.796 -2.009 14.097 1.00 94.19 100 LEU A N 1
ATOM 756 C CA . LEU A 1 100 ? -17.870 -0.553 13.938 1.00 94.19 100 LEU A CA 1
ATOM 757 C C . LEU A 1 100 ? -18.746 -0.152 12.749 1.00 94.19 100 LEU A C 1
ATOM 759 O O . LEU A 1 100 ? -19.415 0.877 12.777 1.00 94.19 100 LEU A O 1
ATOM 763 N N . LEU A 1 101 ? -18.772 -0.995 11.718 1.00 93.31 101 LEU A N 1
ATOM 764 C CA . LEU A 1 101 ? -19.642 -0.863 10.560 1.00 93.31 101 LEU A CA 1
ATOM 765 C C . LEU A 1 101 ? -20.500 -2.120 10.449 1.00 93.31 101 LEU A C 1
ATOM 767 O O . LEU A 1 101 ? -19.963 -3.208 10.267 1.00 93.31 101 LEU A O 1
ATOM 771 N N . VAL A 1 102 ? -21.823 -1.981 10.534 1.00 92.88 102 VAL A N 1
ATOM 772 C CA . VAL A 1 102 ? -22.758 -3.111 10.445 1.00 92.88 102 VAL A CA 1
ATOM 773 C C . VAL A 1 102 ? -23.680 -2.924 9.247 1.00 92.88 102 VAL A C 1
ATOM 775 O O . VAL A 1 102 ? -24.385 -1.924 9.146 1.00 92.88 102 VAL A O 1
ATOM 778 N N . ILE A 1 103 ? -23.712 -3.910 8.350 1.00 90.31 103 ILE A N 1
ATOM 779 C CA . ILE A 1 103 ? -24.597 -3.928 7.179 1.00 90.31 103 ILE A CA 1
ATOM 780 C C . ILE A 1 103 ? -25.446 -5.194 7.246 1.00 90.31 103 ILE A C 1
ATOM 782 O O . ILE A 1 103 ? -24.910 -6.295 7.335 1.00 90.31 103 ILE A O 1
ATOM 786 N N . ALA A 1 104 ? -26.774 -5.043 7.222 1.00 87.06 104 ALA A N 1
ATOM 787 C CA . ALA A 1 104 ? -27.725 -6.158 7.326 1.00 87.06 104 ALA A CA 1
ATOM 788 C C . ALA A 1 104 ? -27.458 -7.088 8.535 1.00 87.06 104 ALA A C 1
ATOM 790 O O . ALA A 1 104 ? -27.563 -8.307 8.433 1.00 87.06 104 ALA A O 1
ATOM 791 N N . GLY A 1 105 ? -27.074 -6.507 9.679 1.00 89.12 105 GLY A N 1
ATOM 792 C CA . GLY A 1 105 ? -26.757 -7.248 10.907 1.00 89.12 105 GLY A CA 1
ATOM 793 C C . GLY A 1 105 ? -25.376 -7.914 10.926 1.00 89.12 105 GLY A C 1
ATOM 794 O O . GLY A 1 105 ? -25.042 -8.581 11.900 1.00 89.12 105 GLY A O 1
ATOM 795 N N . ARG A 1 106 ? -24.558 -7.729 9.882 1.00 91.25 106 ARG A N 1
ATOM 796 C CA . ARG A 1 106 ? -23.191 -8.250 9.797 1.00 91.25 106 ARG A CA 1
ATOM 797 C C . ARG A 1 106 ? -22.169 -7.141 10.034 1.00 91.25 106 ARG A C 1
ATOM 799 O O . ARG A 1 106 ? -22.142 -6.168 9.283 1.00 91.25 106 ARG A O 1
ATOM 806 N N . GLY A 1 107 ? -21.303 -7.329 11.026 1.00 93.75 107 GLY A N 1
ATOM 807 C CA . GLY A 1 107 ? -20.118 -6.499 11.233 1.00 93.75 107 GLY A CA 1
ATOM 808 C C . GLY A 1 107 ? -19.115 -6.643 10.085 1.00 93.75 107 GLY A C 1
ATOM 809 O O . GLY A 1 107 ? -18.823 -7.755 9.637 1.00 93.75 107 GLY A O 1
ATOM 810 N N . ILE A 1 108 ? -18.621 -5.517 9.581 1.00 94.81 108 ILE A N 1
ATOM 811 C CA . ILE A 1 108 ? -17.720 -5.432 8.436 1.00 94.81 108 ILE A CA 1
ATOM 812 C C . ILE A 1 108 ? -16.319 -5.030 8.921 1.00 94.81 108 ILE A C 1
ATOM 814 O O . ILE A 1 108 ? -16.118 -3.870 9.290 1.00 94.81 108 ILE A O 1
ATOM 818 N N . PRO A 1 109 ? -15.331 -5.942 8.850 1.00 96.56 109 PRO A N 1
ATOM 819 C CA . PRO A 1 109 ? -13.932 -5.638 9.148 1.00 96.56 109 PRO A CA 1
ATOM 820 C C . PRO A 1 109 ? -13.380 -4.460 8.336 1.00 96.56 109 PRO A C 1
ATOM 822 O O . PRO A 1 109 ? -13.701 -4.317 7.149 1.00 96.56 109 PRO A O 1
ATOM 825 N N . ILE A 1 110 ? -12.490 -3.666 8.940 1.00 96.88 110 ILE A N 1
ATOM 826 C CA . ILE A 1 110 ? -11.932 -2.449 8.319 1.00 96.88 110 ILE A CA 1
ATOM 827 C C . ILE A 1 110 ? -11.220 -2.754 6.993 1.00 96.88 110 ILE A C 1
ATOM 829 O O . ILE A 1 110 ? -11.331 -1.984 6.032 1.00 96.88 110 ILE A O 1
ATOM 833 N N . LYS A 1 111 ? -10.568 -3.919 6.875 1.00 96.19 111 LYS A N 1
ATOM 834 C CA . LYS A 1 111 ? -9.881 -4.352 5.644 1.00 96.19 111 LYS A CA 1
ATOM 835 C C . LYS A 1 111 ? -10.771 -4.384 4.393 1.00 96.19 111 LYS A C 1
ATOM 837 O O . LYS A 1 111 ? -10.247 -4.389 3.283 1.00 96.19 111 LYS A O 1
ATOM 842 N N . HIS A 1 112 ? -12.097 -4.414 4.561 1.00 94.69 112 HIS A N 1
ATOM 843 C CA . HIS A 1 112 ? -13.079 -4.464 3.471 1.00 94.69 112 HIS A CA 1
ATOM 844 C C . HIS A 1 112 ? -13.712 -3.114 3.125 1.00 94.69 112 HIS A C 1
ATOM 846 O O . HIS A 1 112 ? -14.502 -3.044 2.182 1.00 94.69 112 HIS A O 1
ATOM 852 N N . TRP A 1 113 ? -13.405 -2.043 3.858 1.00 93.38 113 TRP A N 1
ATOM 853 C CA . TRP A 1 113 ? -14.070 -0.750 3.667 1.00 93.38 113 TRP A CA 1
ATOM 854 C C . TRP A 1 113 ? -13.761 -0.125 2.302 1.00 93.38 113 TRP A C 1
ATOM 856 O O . TRP A 1 113 ? -14.628 0.517 1.707 1.00 93.38 113 TRP A O 1
ATOM 866 N N . ASP A 1 114 ? -12.582 -0.382 1.732 1.00 92.25 114 ASP A N 1
ATOM 867 C CA . ASP A 1 114 ? -12.270 0.048 0.368 1.00 92.25 114 ASP A CA 1
ATOM 868 C C . ASP A 1 114 ? -13.229 -0.575 -0.659 1.00 92.25 114 ASP A C 1
ATOM 870 O O . ASP A 1 114 ? -13.651 0.102 -1.588 1.00 92.25 114 ASP A O 1
ATOM 874 N N . LYS A 1 115 ? -13.661 -1.827 -0.486 1.00 89.94 115 LYS A N 1
ATOM 875 C CA . LYS A 1 115 ? -14.623 -2.473 -1.395 1.00 89.94 115 LYS A CA 1
ATOM 876 C C . LYS A 1 115 ? -16.020 -1.853 -1.333 1.00 89.94 115 LYS A C 1
ATOM 878 O O . LYS A 1 115 ? -16.763 -1.978 -2.304 1.00 89.94 115 LYS A O 1
ATOM 883 N N . LEU A 1 116 ? -16.373 -1.228 -0.209 1.00 88.94 116 LEU A N 1
ATOM 884 C CA . LEU A 1 116 ? -17.683 -0.614 0.014 1.00 88.94 116 LEU A CA 1
ATOM 885 C C . LEU A 1 116 ? -17.744 0.825 -0.499 1.00 88.94 116 LEU A C 1
ATOM 887 O O . LEU A 1 116 ? -18.713 1.196 -1.158 1.00 88.94 116 LEU A O 1
ATOM 891 N N . TYR A 1 117 ? -16.714 1.622 -0.212 1.00 89.12 117 TYR A N 1
ATOM 892 C CA . TYR A 1 117 ? -16.746 3.068 -0.448 1.00 89.12 117 TYR A CA 1
ATOM 893 C C . TYR A 1 117 ? -15.928 3.508 -1.674 1.00 89.12 117 TYR A C 1
ATOM 895 O O . TYR A 1 117 ? -16.235 4.525 -2.302 1.00 89.12 117 TYR A O 1
ATOM 903 N N . LYS A 1 118 ? -14.894 2.751 -2.064 1.00 88.00 118 LYS A N 1
ATOM 904 C CA . LYS A 1 118 ? -14.058 3.101 -3.218 1.00 88.00 118 LYS A CA 1
ATOM 905 C C . LYS A 1 118 ? -14.785 2.792 -4.520 1.00 88.00 118 LYS A C 1
ATOM 907 O O . LYS A 1 118 ? -15.383 1.733 -4.699 1.00 88.00 118 LYS A O 1
ATOM 912 N N . LYS A 1 119 ? -14.624 3.681 -5.501 1.00 82.38 119 LYS A N 1
ATOM 913 C CA . LYS A 1 119 ? -15.168 3.508 -6.852 1.00 82.38 119 LYS A CA 1
ATOM 914 C C . LYS A 1 119 ? -14.688 2.208 -7.506 1.00 82.38 119 LYS A C 1
ATOM 916 O O . LYS A 1 119 ? -13.552 2.127 -7.981 1.00 82.38 119 LYS A O 1
ATOM 921 N N . ARG A 1 120 ? -15.558 1.198 -7.587 1.00 77.31 120 ARG A N 1
ATOM 922 C CA . ARG A 1 120 ? -15.299 -0.063 -8.303 1.00 77.31 120 ARG A CA 1
ATOM 923 C C . ARG A 1 120 ? -16.601 -0.791 -8.635 1.00 77.31 120 ARG A C 1
ATOM 925 O O . ARG A 1 120 ? -17.581 -0.640 -7.926 1.00 77.31 120 ARG A O 1
ATOM 932 N N . ASN A 1 121 ? -16.622 -1.598 -9.700 1.00 61.16 121 ASN A N 1
ATOM 933 C CA . ASN A 1 121 ? -17.716 -2.543 -9.996 1.00 61.16 121 ASN A CA 1
ATOM 934 C C . ASN A 1 121 ? -19.132 -1.923 -9.943 1.00 61.16 121 ASN A C 1
ATOM 936 O O . ASN A 1 121 ? -20.054 -2.475 -9.351 1.00 61.16 121 ASN A O 1
ATOM 940 N N . GLY A 1 122 ? -19.306 -0.743 -10.544 1.00 63.59 122 GLY A N 1
ATOM 941 C CA . GLY A 1 122 ? -20.589 -0.035 -10.550 1.00 63.59 122 GLY A CA 1
ATOM 942 C C . GLY A 1 122 ? -20.891 0.762 -9.276 1.00 63.59 122 GLY A C 1
ATOM 943 O O . GLY A 1 122 ? -21.934 1.408 -9.221 1.00 63.59 122 GLY A O 1
ATOM 944 N N . ILE A 1 123 ? -20.011 0.766 -8.275 1.00 68.88 123 ILE A N 1
ATOM 945 C CA . ILE A 1 123 ? -20.053 1.663 -7.114 1.00 68.88 123 ILE A CA 1
ATOM 946 C C . ILE A 1 123 ? -19.440 3.006 -7.527 1.00 68.88 123 ILE A C 1
ATOM 948 O O . ILE A 1 123 ? -18.335 3.050 -8.076 1.00 68.88 123 ILE A O 1
ATOM 952 N N . ALA A 1 124 ? -20.189 4.092 -7.325 1.00 67.19 124 ALA A N 1
ATOM 953 C CA . ALA A 1 124 ? -19.667 5.446 -7.473 1.00 67.19 124 ALA A CA 1
ATOM 954 C C . ALA A 1 124 ? -18.771 5.768 -6.272 1.00 67.19 124 ALA A C 1
ATOM 956 O O . ALA A 1 124 ? -19.014 5.266 -5.180 1.00 67.19 124 ALA A O 1
ATOM 957 N N . GLU A 1 125 ? -17.736 6.579 -6.477 1.00 74.12 125 GLU A N 1
ATOM 958 C CA . GLU A 1 125 ? -16.933 7.059 -5.351 1.00 74.12 125 GLU A CA 1
ATOM 959 C C . GLU A 1 125 ? -17.818 7.882 -4.422 1.00 74.12 125 GLU A C 1
ATOM 961 O O . GLU A 1 125 ? -18.545 8.753 -4.901 1.00 74.12 125 GLU A O 1
ATOM 966 N N . THR A 1 126 ? -17.772 7.595 -3.126 1.00 79.69 126 THR A N 1
ATOM 967 C CA . THR A 1 126 ? -18.528 8.345 -2.123 1.00 79.69 126 THR A CA 1
ATOM 968 C C . THR A 1 126 ? -17.655 9.434 -1.499 1.00 79.69 126 THR A C 1
ATOM 970 O O . THR A 1 126 ? -16.426 9.310 -1.429 1.00 79.69 126 THR A O 1
ATOM 973 N N . ASP A 1 127 ? -18.279 10.499 -0.997 1.00 84.69 127 ASP A N 1
ATOM 974 C CA . ASP A 1 127 ? -17.580 11.502 -0.179 1.00 84.69 127 ASP A CA 1
ATOM 975 C C . ASP A 1 127 ? -17.022 10.865 1.107 1.00 84.69 127 ASP A C 1
ATOM 977 O O . ASP A 1 127 ? -15.918 11.186 1.544 1.00 84.69 127 ASP A O 1
ATOM 981 N N . ALA A 1 128 ? -17.713 9.847 1.627 1.00 86.50 128 ALA A N 1
ATOM 982 C CA . ALA A 1 128 ? -17.237 8.993 2.710 1.00 86.50 128 ALA A CA 1
ATOM 983 C C . ALA A 1 128 ? -15.860 8.360 2.427 1.00 86.50 128 ALA A C 1
ATOM 985 O O . ALA A 1 128 ? -14.997 8.353 3.305 1.00 86.50 128 ALA A O 1
ATOM 986 N N . TRP A 1 129 ? -15.599 7.872 1.204 1.00 91.69 129 TRP A N 1
ATOM 987 C CA . TRP A 1 129 ? -14.270 7.346 0.866 1.00 91.69 129 TRP A CA 1
ATOM 988 C C . TRP A 1 129 ? -13.196 8.429 0.931 1.00 91.69 129 TRP A C 1
ATOM 990 O O . TRP A 1 129 ? -12.089 8.175 1.399 1.00 91.69 129 TRP A O 1
ATOM 1000 N N . HIS A 1 130 ? -13.506 9.648 0.487 1.00 88.75 130 HIS A N 1
ATOM 1001 C CA . HIS A 1 130 ? -12.556 10.755 0.535 1.00 88.75 130 HIS A CA 1
ATOM 1002 C C . HIS A 1 130 ? -12.155 11.108 1.964 1.00 88.75 130 HIS A C 1
ATOM 1004 O O . HIS A 1 130 ? -10.979 11.398 2.184 1.00 88.75 130 HIS A O 1
ATOM 1010 N N . ALA A 1 131 ? -13.098 11.026 2.905 1.00 89.12 131 ALA A N 1
ATOM 1011 C CA . ALA A 1 131 ? -12.848 11.271 4.318 1.00 89.12 131 ALA A CA 1
ATOM 1012 C C . ALA A 1 131 ? -11.916 10.220 4.945 1.00 89.12 131 ALA A C 1
ATOM 1014 O O . ALA A 1 131 ? -11.057 10.576 5.744 1.00 89.12 131 ALA A O 1
ATOM 1015 N N . ILE A 1 132 ? -12.038 8.943 4.560 1.00 92.62 132 ILE A N 1
ATOM 1016 C CA . ILE A 1 132 ? -11.323 7.854 5.244 1.00 92.62 132 ILE A CA 1
ATOM 1017 C C . ILE A 1 132 ? -10.131 7.264 4.485 1.00 92.62 132 ILE A C 1
ATOM 1019 O O . ILE A 1 132 ? -9.313 6.575 5.081 1.00 92.62 132 ILE A O 1
ATOM 1023 N N . LYS A 1 133 ? -9.979 7.513 3.179 1.00 93.62 133 LYS A N 1
ATOM 1024 C CA . LYS A 1 133 ? -8.968 6.828 2.345 1.00 93.62 133 LYS A CA 1
ATOM 1025 C C . LYS A 1 133 ? -7.528 6.951 2.850 1.00 93.62 133 LYS A C 1
ATOM 1027 O O . LYS A 1 133 ? -6.742 6.033 2.629 1.00 93.62 133 LYS A O 1
ATOM 1032 N N . VAL A 1 134 ? -7.174 8.093 3.445 1.00 93.00 134 VAL A N 1
ATOM 1033 C CA . VAL A 1 134 ? -5.818 8.353 3.956 1.00 93.00 134 VAL A CA 1
ATOM 1034 C C . VAL A 1 134 ? -5.598 7.510 5.200 1.00 93.00 134 VAL A C 1
ATOM 1036 O O . VAL A 1 134 ? -4.677 6.700 5.243 1.00 93.00 134 VAL A O 1
ATOM 1039 N N . GLU A 1 135 ? -6.516 7.633 6.149 1.00 95.38 135 GLU A N 1
ATOM 1040 C CA . GLU A 1 135 ? -6.473 6.924 7.415 1.00 95.38 135 GLU A CA 1
ATOM 1041 C C . GLU A 1 135 ? -6.539 5.401 7.212 1.00 95.38 135 GLU A C 1
ATOM 1043 O O . GLU A 1 135 ? -5.690 4.668 7.707 1.00 95.38 135 GLU A O 1
ATOM 1048 N N . TRP A 1 136 ? -7.439 4.923 6.348 1.00 96.44 136 TRP A N 1
ATOM 1049 C CA . TRP A 1 136 ? -7.499 3.519 5.937 1.00 96.44 136 TRP A CA 1
ATOM 1050 C C . TRP A 1 136 ? -6.190 3.033 5.304 1.00 96.44 136 TRP A C 1
ATOM 1052 O O . TRP A 1 136 ? -5.777 1.895 5.522 1.00 96.44 136 TRP A O 1
ATOM 1062 N N . GLY A 1 137 ? -5.526 3.879 4.510 1.00 95.88 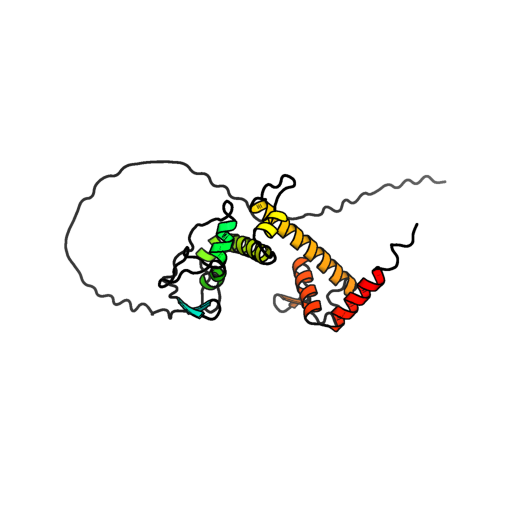137 GLY A N 1
ATOM 1063 C CA . GLY A 1 137 ? -4.229 3.564 3.913 1.00 95.88 137 GLY A CA 1
ATOM 1064 C C . GLY A 1 137 ? -3.127 3.392 4.960 1.00 95.88 137 GLY A C 1
ATOM 1065 O O . GLY A 1 137 ? -2.345 2.447 4.863 1.00 95.88 137 GLY A O 1
ATOM 1066 N N . ASN A 1 138 ? -3.106 4.261 5.971 1.00 96.62 138 ASN A N 1
ATOM 1067 C CA . ASN A 1 138 ? -2.175 4.184 7.096 1.00 96.62 138 ASN A CA 1
ATOM 1068 C C . ASN A 1 138 ? -2.433 2.936 7.949 1.00 96.62 138 ASN A C 1
ATOM 1070 O O . ASN A 1 138 ? -1.510 2.171 8.222 1.00 96.62 138 ASN A O 1
ATOM 1074 N N . TRP A 1 139 ? -3.699 2.669 8.279 1.00 97.81 139 TRP A N 1
ATOM 1075 C CA . TRP A 1 139 ? -4.115 1.463 8.994 1.00 97.81 139 TRP A CA 1
ATOM 1076 C C . TRP A 1 139 ? -3.698 0.191 8.274 1.00 97.81 139 TRP A C 1
ATOM 1078 O O . TRP A 1 139 ? -3.097 -0.697 8.872 1.00 97.81 139 TRP A O 1
ATOM 1088 N N . LYS A 1 140 ? -3.970 0.129 6.966 1.00 97.12 140 LYS A N 1
ATOM 1089 C CA . LYS A 1 140 ? -3.558 -0.991 6.129 1.00 97.12 140 LYS A CA 1
ATOM 1090 C C . LYS A 1 140 ? -2.058 -1.227 6.229 1.00 97.12 140 LYS A C 1
ATOM 1092 O O . LYS A 1 140 ? -1.630 -2.368 6.337 1.00 97.12 140 LYS A O 1
ATOM 1097 N N . PHE A 1 141 ? -1.274 -0.156 6.158 1.00 94.81 141 PHE A N 1
ATOM 1098 C CA . PHE A 1 141 ? 0.173 -0.267 6.179 1.00 94.81 141 PHE A CA 1
ATOM 1099 C C . PHE A 1 141 ? 0.681 -0.820 7.516 1.00 94.81 141 PHE A C 1
ATOM 1101 O O . PHE A 1 141 ? 1.485 -1.747 7.522 1.00 94.81 141 PHE A O 1
ATOM 1108 N N . LEU A 1 142 ? 0.158 -0.311 8.630 1.00 96.81 142 LEU A N 1
ATOM 1109 C CA . LEU A 1 142 ? 0.511 -0.799 9.961 1.00 96.81 142 LEU A CA 1
ATOM 1110 C C . LEU A 1 142 ? 0.138 -2.264 10.168 1.00 96.81 142 LEU A C 1
ATOM 1112 O O . LEU A 1 142 ? 0.937 -3.022 10.706 1.00 96.81 142 LEU A O 1
ATOM 1116 N N . VAL A 1 143 ? -1.059 -2.671 9.739 1.00 97.38 143 VAL A N 1
ATOM 1117 C CA . VAL A 1 143 ? -1.502 -4.057 9.928 1.00 97.38 143 VAL A CA 1
ATOM 1118 C C . VAL A 1 143 ? -0.717 -5.014 9.027 1.00 97.38 143 VAL A C 1
ATOM 1120 O O . VAL A 1 143 ? -0.313 -6.074 9.484 1.00 97.38 143 VAL A O 1
ATOM 1123 N N . GLU A 1 144 ? -0.435 -4.639 7.773 1.00 96.25 144 GLU A N 1
ATOM 1124 C CA . GLU A 1 144 ? 0.399 -5.461 6.880 1.00 96.25 144 GLU A CA 1
ATOM 1125 C C . GLU A 1 144 ? 1.809 -5.687 7.437 1.00 96.25 144 GLU A C 1
ATOM 1127 O O . GLU A 1 144 ? 2.369 -6.764 7.227 1.00 96.25 144 GLU A O 1
ATOM 1132 N N . GLU A 1 145 ? 2.372 -4.689 8.126 1.00 96.38 145 GLU A N 1
ATOM 1133 C CA . GLU A 1 145 ? 3.631 -4.835 8.853 1.00 96.38 145 GLU A CA 1
ATOM 1134 C C . GLU A 1 145 ? 3.466 -5.760 10.060 1.00 96.38 145 GLU A C 1
ATOM 1136 O O . GLU A 1 145 ? 4.219 -6.719 10.201 1.00 96.38 145 GLU A O 1
ATOM 1141 N N . HIS A 1 146 ? 2.475 -5.500 10.916 1.00 96.81 146 HIS A N 1
ATOM 1142 C CA . HIS A 1 146 ? 2.193 -6.316 12.096 1.00 96.81 146 HIS A CA 1
ATOM 1143 C C . HIS A 1 146 ? 2.026 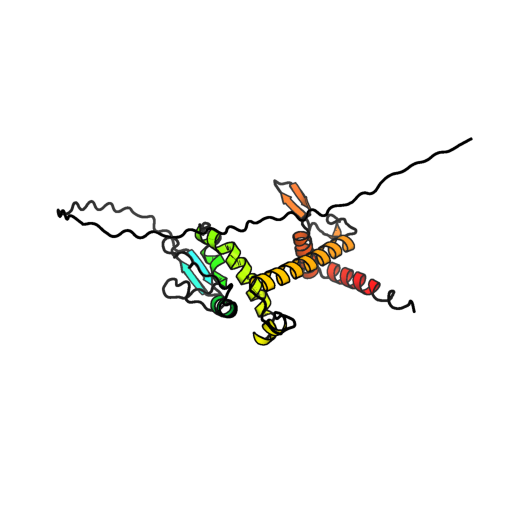-7.802 11.748 1.00 96.81 146 HIS A C 1
ATOM 1145 O O . HIS A 1 146 ? 2.587 -8.658 12.428 1.00 96.81 146 HIS A O 1
ATOM 1151 N N . ASP A 1 147 ? 1.328 -8.109 10.654 1.00 96.50 147 ASP A N 1
ATOM 1152 C CA . ASP A 1 147 ? 1.078 -9.475 10.193 1.00 96.50 147 ASP A CA 1
ATOM 1153 C C . ASP A 1 147 ? 2.354 -10.213 9.731 1.00 96.50 147 ASP A C 1
ATOM 1155 O O . ASP A 1 147 ? 2.326 -11.435 9.573 1.00 96.50 147 ASP A O 1
ATOM 1159 N N . GLN A 1 148 ? 3.485 -9.516 9.535 1.00 95.69 148 GLN A N 1
ATOM 1160 C CA . GLN A 1 148 ? 4.795 -10.155 9.315 1.00 95.69 148 GLN A CA 1
ATOM 1161 C C . GLN A 1 148 ? 5.400 -10.723 10.603 1.00 95.69 148 GLN A C 1
ATOM 1163 O O . GLN A 1 148 ? 6.310 -11.556 10.547 1.00 95.69 148 GLN A O 1
ATOM 1168 N N . PHE A 1 149 ? 4.924 -10.282 11.768 1.00 96.50 149 PHE A N 1
ATOM 1169 C CA . PHE A 1 149 ? 5.437 -10.722 13.055 1.00 96.50 149 PHE A CA 1
ATOM 1170 C C . PHE A 1 149 ? 4.634 -11.920 13.572 1.00 96.50 149 PHE A C 1
ATOM 1172 O O . PHE A 1 149 ? 3.412 -11.972 13.451 1.00 96.50 149 PHE A O 1
ATOM 1179 N N . PRO A 1 150 ? 5.290 -12.893 14.226 1.00 95.25 150 PRO A N 1
ATOM 1180 C CA . PRO A 1 150 ? 4.607 -14.073 14.755 1.00 95.25 150 PRO A CA 1
ATOM 1181 C C . PRO A 1 150 ? 3.715 -13.768 15.969 1.00 95.25 150 PRO A C 1
ATOM 1183 O O . PRO A 1 150 ? 2.920 -14.613 16.376 1.00 95.25 150 PRO A O 1
ATOM 1186 N N . SER A 1 151 ? 3.889 -12.606 16.606 1.00 95.38 151 SER A N 1
ATOM 1187 C CA . SER A 1 151 ? 3.100 -12.182 17.763 1.00 95.38 151 SER A CA 1
ATOM 1188 C C . SER A 1 151 ? 3.185 -10.673 17.975 1.00 95.38 151 SER A C 1
ATOM 1190 O O . SER A 1 151 ? 4.167 -10.041 17.585 1.00 95.38 151 SER A O 1
ATOM 1192 N N . GLU A 1 152 ? 2.215 -10.125 18.706 1.00 93.62 152 GLU A N 1
ATOM 1193 C CA . GLU A 1 152 ? 2.197 -8.707 19.074 1.00 93.62 152 GLU A CA 1
ATOM 1194 C C . GLU A 1 152 ? 3.416 -8.312 19.932 1.00 93.62 152 GLU A C 1
ATOM 1196 O O . GLU A 1 152 ? 3.976 -7.233 19.772 1.00 93.62 152 GLU A O 1
ATOM 1201 N N . ASN A 1 153 ? 3.902 -9.208 20.800 1.00 95.62 153 ASN A N 1
ATOM 1202 C CA . ASN A 1 153 ? 5.125 -8.960 21.572 1.00 95.62 153 ASN A CA 1
ATOM 1203 C C . ASN A 1 153 ? 6.363 -8.846 20.673 1.00 95.62 153 ASN A C 1
ATOM 1205 O O . ASN A 1 153 ? 7.239 -8.034 20.954 1.00 95.62 153 ASN A O 1
ATOM 1209 N N . ALA A 1 154 ? 6.440 -9.644 19.603 1.00 96.94 154 ALA A N 1
ATOM 1210 C CA . ALA A 1 154 ? 7.536 -9.555 18.639 1.00 96.94 154 ALA A CA 1
ATOM 1211 C C . ALA A 1 154 ? 7.467 -8.248 17.837 1.00 96.94 154 ALA A C 1
ATOM 1213 O O . ALA A 1 154 ? 8.500 -7.623 17.621 1.00 96.94 154 ALA A O 1
ATOM 1214 N N . PHE A 1 155 ? 6.260 -7.809 17.468 1.00 97.38 155 PHE A N 1
ATOM 1215 C CA . PHE A 1 155 ? 6.049 -6.498 16.857 1.00 97.38 155 PHE A CA 1
ATOM 1216 C C . PHE A 1 155 ? 6.524 -5.375 17.789 1.00 97.38 155 PHE A C 1
ATOM 1218 O O . PHE A 1 155 ? 7.366 -4.566 17.412 1.00 97.38 155 PHE A O 1
ATOM 1225 N N . TRP A 1 156 ? 6.067 -5.354 19.045 1.00 97.12 156 TRP A N 1
ATOM 1226 C CA . TRP A 1 156 ? 6.472 -4.306 19.984 1.00 97.12 156 TRP A CA 1
ATOM 1227 C C . TRP A 1 156 ? 7.953 -4.359 20.358 1.00 97.12 156 TRP A C 1
ATOM 1229 O O . TRP A 1 156 ? 8.515 -3.311 20.650 1.00 97.12 156 TRP A O 1
ATOM 1239 N N . ALA A 1 157 ? 8.609 -5.519 20.310 1.00 96.12 157 ALA A N 1
ATOM 1240 C CA . ALA A 1 157 ? 10.058 -5.597 20.492 1.00 96.12 157 ALA A CA 1
ATOM 1241 C C . ALA A 1 157 ? 10.835 -4.840 19.394 1.00 96.12 157 ALA A C 1
ATOM 1243 O O . ALA A 1 157 ? 11.872 -4.257 19.690 1.00 96.12 157 ALA A O 1
ATOM 1244 N N . GLU A 1 158 ? 10.326 -4.814 18.156 1.00 96.62 158 GLU A N 1
ATOM 1245 C CA . GLU A 1 158 ? 10.910 -4.057 17.032 1.00 96.62 158 GLU A CA 1
ATOM 1246 C C . GLU A 1 158 ? 10.478 -2.577 17.019 1.00 96.62 158 GLU A C 1
ATOM 1248 O O . GLU A 1 158 ? 11.210 -1.692 16.565 1.00 96.62 158 GLU A O 1
ATOM 1253 N N . TYR A 1 159 ? 9.272 -2.300 17.517 1.00 96.69 159 TYR A N 1
ATOM 1254 C CA . TYR A 1 159 ? 8.647 -0.976 17.523 1.00 96.69 159 TYR A CA 1
ATOM 1255 C C . TYR A 1 159 ? 8.546 -0.381 18.934 1.00 96.69 159 TYR A C 1
ATOM 1257 O O . TYR A 1 159 ? 7.526 0.201 19.309 1.00 96.69 159 TYR A O 1
ATOM 1265 N N . SER A 1 160 ? 9.628 -0.497 19.705 1.00 96.94 160 SER A N 1
ATOM 1266 C CA . SER A 1 160 ? 9.841 0.233 20.962 1.00 96.94 160 SER A CA 1
ATOM 1267 C C . SER A 1 160 ? 11.149 1.030 20.915 1.00 96.94 160 SER A C 1
ATOM 1269 O O . SER A 1 160 ? 12.038 0.730 20.119 1.00 96.94 160 SER A O 1
ATOM 1271 N N . SER A 1 161 ? 11.255 2.067 21.744 1.00 95.19 161 SER A N 1
ATOM 1272 C CA . SER A 1 161 ? 12.474 2.845 21.954 1.00 95.19 161 SER A CA 1
ATOM 1273 C C . SER A 1 161 ? 13.546 2.025 22.680 1.00 95.19 161 SER A C 1
ATOM 1275 O O . SER A 1 161 ? 13.294 0.916 23.158 1.00 95.19 161 SER A O 1
ATOM 1277 N N . GLU A 1 162 ? 14.749 2.588 22.807 1.00 92.00 162 GLU A N 1
ATOM 1278 C CA . GLU A 1 162 ? 15.850 1.969 23.557 1.00 92.00 162 GLU A CA 1
ATOM 1279 C C . GLU A 1 162 ? 15.507 1.771 25.044 1.00 92.00 162 GLU A C 1
ATOM 1281 O O . GLU A 1 162 ? 15.974 0.824 25.675 1.00 92.00 162 GLU A O 1
ATOM 1286 N N . GLU A 1 163 ? 14.638 2.620 25.597 1.00 93.19 163 GLU A N 1
ATOM 1287 C CA . GLU A 1 163 ? 14.110 2.507 26.959 1.00 93.19 163 GLU A CA 1
ATOM 1288 C C . GLU A 1 163 ? 12.980 1.467 27.094 1.00 93.19 163 GLU A C 1
ATOM 1290 O O . GLU A 1 163 ? 12.510 1.204 28.203 1.00 93.19 163 GLU A O 1
ATOM 1295 N N . GLY A 1 164 ? 12.548 0.855 25.986 1.00 93.19 164 GLY A N 1
ATOM 1296 C CA . GLY A 1 164 ? 11.457 -0.119 25.945 1.00 93.19 164 GLY A CA 1
ATOM 1297 C C . GLY A 1 164 ? 10.058 0.501 25.880 1.00 93.19 164 GLY A C 1
ATOM 1298 O O . GLY A 1 164 ? 9.068 -0.210 26.069 1.00 93.19 164 GLY A O 1
ATOM 1299 N N . GLU A 1 165 ? 9.948 1.805 25.614 1.00 95.50 165 GLU A N 1
ATOM 1300 C CA . GLU A 1 165 ? 8.658 2.469 25.418 1.00 95.50 165 GLU A CA 1
ATOM 1301 C C . GLU A 1 165 ? 8.138 2.222 24.002 1.00 95.50 165 GLU A C 1
ATOM 1303 O O . GLU A 1 165 ? 8.860 2.392 23.024 1.00 95.50 165 GLU A O 1
ATOM 1308 N N . ARG A 1 166 ? 6.867 1.838 23.863 1.00 96.31 166 ARG A N 1
ATOM 1309 C CA . ARG A 1 166 ? 6.263 1.594 22.545 1.00 96.31 166 ARG A CA 1
ATOM 1310 C C . ARG A 1 166 ? 6.268 2.869 21.707 1.00 96.31 166 ARG A C 1
ATOM 1312 O O . ARG A 1 166 ? 5.858 3.926 22.184 1.00 96.31 166 ARG A O 1
ATOM 1319 N N . LEU A 1 167 ? 6.664 2.748 20.443 1.00 97.31 167 LEU A N 1
ATOM 1320 C CA . LEU A 1 167 ? 6.586 3.855 19.497 1.00 97.31 167 LEU A CA 1
ATOM 1321 C C . LEU A 1 167 ? 5.125 4.258 19.266 1.00 97.31 167 LEU A C 1
ATOM 1323 O O . LEU A 1 167 ? 4.224 3.417 19.205 1.00 97.31 167 LEU A O 1
ATOM 1327 N N . SER A 1 168 ? 4.896 5.559 19.111 1.00 96.81 168 SER A N 1
ATOM 1328 C CA . SER A 1 168 ? 3.583 6.090 18.750 1.00 96.81 168 SER A CA 1
ATOM 1329 C C . SER A 1 168 ? 3.198 5.709 17.320 1.00 96.81 168 SER A C 1
ATOM 1331 O O . SER A 1 168 ? 4.047 5.410 16.478 1.00 96.81 168 SER A O 1
ATOM 1333 N N . TYR A 1 169 ? 1.904 5.802 17.018 1.00 96.75 169 TYR A N 1
ATOM 1334 C CA . TYR A 1 169 ? 1.347 5.541 15.690 1.00 96.75 169 TYR A CA 1
ATOM 1335 C C . TYR A 1 169 ? 2.107 6.254 14.566 1.00 96.75 169 TYR A C 1
ATOM 1337 O O . TYR A 1 169 ? 2.498 5.623 13.585 1.00 96.75 169 TYR A O 1
ATOM 1345 N N . GLN A 1 170 ? 2.379 7.552 14.738 1.00 96.62 170 GLN A N 1
ATOM 1346 C CA . GLN A 1 170 ? 3.087 8.333 13.726 1.00 96.62 170 GLN A CA 1
ATOM 1347 C C . GLN A 1 170 ? 4.550 7.897 13.585 1.00 96.62 170 GLN A C 1
ATOM 1349 O O . GLN A 1 170 ? 5.027 7.755 12.468 1.00 96.62 170 GLN A O 1
ATOM 1354 N N . GLN A 1 171 ? 5.243 7.603 14.690 1.00 97.31 171 GLN A N 1
ATOM 1355 C CA . GLN A 1 171 ? 6.637 7.143 14.642 1.00 97.31 171 GLN A CA 1
ATOM 1356 C C . GLN A 1 171 ? 6.783 5.802 13.915 1.00 97.31 171 GLN A C 1
ATOM 1358 O O . GLN A 1 171 ? 7.752 5.603 13.183 1.00 97.31 171 GLN A O 1
ATOM 1363 N N . ILE A 1 172 ? 5.825 4.886 14.092 1.00 97.38 172 ILE A N 1
ATOM 1364 C CA . ILE A 1 172 ? 5.813 3.618 13.354 1.00 97.38 172 ILE A CA 1
ATOM 1365 C C . ILE A 1 172 ? 5.577 3.885 11.865 1.00 97.38 172 ILE A C 1
ATOM 1367 O O . ILE A 1 172 ? 6.315 3.356 11.036 1.00 97.38 172 ILE A O 1
ATOM 1371 N N . LEU A 1 173 ? 4.598 4.727 11.513 1.00 96.69 173 LEU A N 1
ATOM 1372 C CA . LEU A 1 173 ? 4.333 5.089 10.117 1.00 96.69 173 LEU A CA 1
ATOM 1373 C C . LEU A 1 173 ? 5.540 5.739 9.437 1.00 96.69 173 LEU A C 1
ATOM 1375 O O . LEU A 1 173 ? 5.850 5.379 8.303 1.00 96.69 173 LEU A O 1
ATOM 1379 N N . ASP A 1 174 ? 6.235 6.642 10.127 1.00 96.75 174 ASP A N 1
ATOM 1380 C CA . ASP A 1 174 ? 7.426 7.313 9.608 1.00 96.75 174 ASP A CA 1
ATOM 1381 C C . ASP A 1 174 ? 8.553 6.297 9.368 1.00 96.75 174 ASP A C 1
ATOM 1383 O O . ASP A 1 174 ? 9.070 6.202 8.254 1.00 96.75 174 ASP A O 1
ATOM 1387 N N . LYS A 1 175 ? 8.857 5.440 10.361 1.00 95.69 175 LYS A N 1
ATOM 1388 C CA . LYS A 1 175 ? 9.859 4.360 10.232 1.00 95.69 175 LYS A CA 1
ATOM 1389 C C . LYS A 1 175 ? 9.541 3.442 9.048 1.00 95.69 175 LYS A C 1
ATOM 1391 O O . LYS A 1 175 ? 10.420 3.076 8.266 1.00 95.69 175 LYS A O 1
ATOM 1396 N N . LEU A 1 176 ? 8.270 3.094 8.889 1.00 95.12 176 LEU A N 1
ATOM 1397 C CA . LEU A 1 176 ? 7.781 2.262 7.802 1.00 95.12 176 LEU A CA 1
ATOM 1398 C C . LEU A 1 176 ? 7.890 2.944 6.429 1.00 95.12 176 LEU A C 1
ATOM 1400 O O . LEU A 1 176 ? 8.284 2.315 5.438 1.00 95.12 176 LEU A O 1
ATOM 1404 N N . GLN A 1 177 ? 7.554 4.229 6.352 1.00 93.56 177 GLN A N 1
ATOM 1405 C CA . GLN A 1 177 ? 7.677 5.023 5.136 1.00 93.56 177 GLN A CA 1
ATOM 1406 C C . GLN A 1 177 ? 9.142 5.171 4.713 1.00 93.56 177 GLN A C 1
ATOM 1408 O O . GLN A 1 177 ? 9.449 4.977 3.534 1.00 93.56 177 GLN A O 1
ATOM 1413 N N . ASP A 1 178 ? 10.038 5.424 5.663 1.00 93.88 178 ASP A N 1
ATOM 1414 C CA . ASP A 1 178 ? 11.478 5.521 5.426 1.00 93.88 178 ASP A CA 1
ATOM 1415 C C . ASP A 1 178 ? 12.054 4.195 4.928 1.00 93.88 178 ASP A C 1
ATOM 1417 O O . ASP A 1 178 ? 12.781 4.161 3.930 1.00 93.88 178 ASP A O 1
ATOM 1421 N N . HIS A 1 179 ? 11.667 3.076 5.548 1.00 91.19 179 HIS A N 1
ATOM 1422 C CA . HIS A 1 179 ? 12.086 1.748 5.106 1.00 91.19 179 HIS A CA 1
ATOM 1423 C C . HIS A 1 179 ? 11.634 1.451 3.666 1.00 91.19 179 HIS A C 1
ATOM 1425 O O . HIS A 1 179 ? 12.423 0.969 2.842 1.00 91.19 179 HIS A O 1
ATOM 1431 N N . ARG A 1 180 ? 10.385 1.794 3.317 1.00 91.44 180 ARG A N 1
ATOM 1432 C CA . ARG A 1 180 ? 9.888 1.676 1.936 1.00 91.44 180 ARG A CA 1
ATOM 1433 C C . ARG A 1 180 ? 10.648 2.581 0.976 1.00 91.44 180 ARG A C 1
ATOM 1435 O O . ARG A 1 180 ? 10.994 2.123 -0.109 1.00 91.44 180 ARG A O 1
ATOM 1442 N N . GLY A 1 181 ? 10.916 3.826 1.364 1.00 92.75 181 GLY A N 1
ATOM 1443 C CA . GLY A 1 181 ? 11.686 4.773 0.560 1.00 92.75 181 GLY A CA 1
ATOM 1444 C C . GLY A 1 181 ? 13.092 4.258 0.263 1.00 92.75 181 GLY A C 1
ATOM 1445 O O . GLY A 1 181 ? 13.507 4.246 -0.893 1.00 92.75 181 GLY A O 1
ATOM 1446 N N . SER A 1 182 ? 13.782 3.745 1.282 1.00 93.88 182 SER A N 1
ATOM 1447 C CA . SER A 1 182 ? 15.114 3.147 1.153 1.00 93.88 182 SER A CA 1
ATOM 1448 C C . SER A 1 182 ? 15.109 1.906 0.253 1.00 93.88 182 SER A C 1
ATOM 1450 O O . SER A 1 182 ? 15.942 1.782 -0.646 1.00 93.88 182 SER A O 1
ATOM 1452 N N . THR A 1 183 ? 14.124 1.020 0.428 1.00 94.06 183 THR A N 1
ATOM 1453 C CA . THR A 1 183 ? 13.965 -0.177 -0.414 1.00 94.06 183 THR A CA 1
ATOM 1454 C C . THR A 1 183 ? 13.689 0.199 -1.870 1.00 94.06 183 THR A C 1
ATOM 1456 O O . THR A 1 183 ? 14.333 -0.322 -2.780 1.00 94.06 183 THR A O 1
ATOM 1459 N N . ASP A 1 184 ? 12.769 1.138 -2.105 1.00 95.81 184 ASP A N 1
ATOM 1460 C CA . ASP A 1 184 ? 12.448 1.619 -3.448 1.00 95.81 184 ASP A CA 1
ATOM 1461 C C . ASP A 1 184 ? 13.651 2.317 -4.103 1.00 95.81 184 ASP A C 1
ATOM 1463 O O . ASP A 1 184 ? 13.862 2.177 -5.307 1.00 95.81 184 ASP A O 1
ATOM 1467 N N . ASP A 1 185 ? 14.468 3.041 -3.338 1.00 96.81 185 ASP A N 1
ATOM 1468 C CA . ASP A 1 185 ? 15.709 3.628 -3.842 1.00 96.81 185 ASP A CA 1
ATOM 1469 C C . ASP A 1 185 ? 16.728 2.545 -4.223 1.00 96.81 185 ASP A C 1
ATOM 1471 O O . ASP A 1 185 ? 17.288 2.593 -5.323 1.00 96.81 185 ASP A O 1
ATOM 1475 N N . ALA A 1 186 ? 16.940 1.540 -3.370 1.00 96.69 186 ALA A N 1
ATOM 1476 C CA . ALA A 1 186 ? 17.839 0.424 -3.659 1.00 96.69 186 ALA A CA 1
ATOM 1477 C C . ALA A 1 186 ? 17.414 -0.335 -4.929 1.00 96.69 186 ALA A C 1
ATOM 1479 O O . ALA A 1 186 ? 18.234 -0.555 -5.824 1.00 96.69 186 ALA A O 1
ATOM 1480 N N . ASP A 1 187 ? 16.125 -0.659 -5.050 1.00 97.88 187 ASP A N 1
ATOM 1481 C CA . ASP A 1 187 ? 15.543 -1.320 -6.221 1.00 97.88 187 ASP A CA 1
ATOM 1482 C C . ASP A 1 187 ? 15.618 -0.450 -7.481 1.00 97.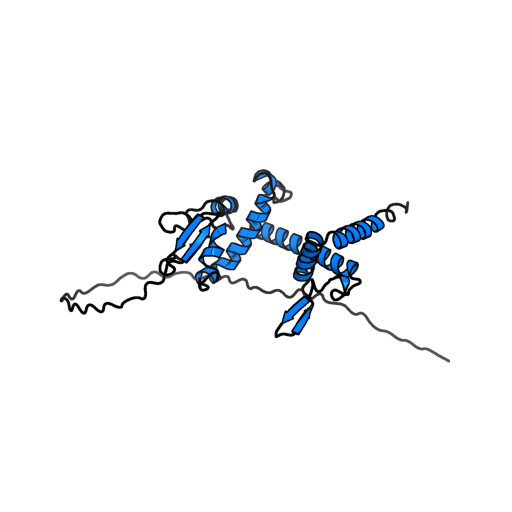88 187 ASP A C 1
ATOM 1484 O O . ASP A 1 187 ? 15.881 -0.948 -8.579 1.00 97.88 187 ASP A O 1
ATOM 1488 N N . TYR A 1 188 ? 15.402 0.860 -7.348 1.00 97.88 188 TYR A N 1
ATOM 1489 C CA . TYR A 1 188 ? 15.562 1.800 -8.451 1.00 97.88 188 TYR A CA 1
ATOM 1490 C C . TYR A 1 188 ? 16.996 1.774 -8.987 1.00 97.88 188 TYR A C 1
ATOM 1492 O O . TYR A 1 188 ? 17.201 1.599 -10.190 1.00 97.88 188 TYR A O 1
ATOM 1500 N N . TYR A 1 189 ? 17.996 1.910 -8.112 1.00 97.38 189 TYR A N 1
ATOM 1501 C CA . TYR A 1 189 ? 19.397 1.885 -8.531 1.00 97.38 189 TYR A CA 1
ATOM 1502 C C . TYR A 1 189 ? 19.825 0.511 -9.048 1.00 97.38 189 TYR A C 1
ATOM 1504 O O . TYR A 1 189 ? 20.627 0.445 -9.980 1.00 97.38 189 TYR A O 1
ATOM 1512 N N . ALA A 1 190 ? 19.270 -0.574 -8.506 1.00 97.19 190 ALA A N 1
ATOM 1513 C CA . ALA A 1 190 ? 19.462 -1.922 -9.028 1.00 97.19 190 ALA A CA 1
ATOM 1514 C C . ALA A 1 190 ? 18.979 -2.038 -10.479 1.00 97.19 190 ALA A C 1
ATOM 1516 O O . ALA A 1 190 ? 19.752 -2.443 -11.349 1.00 97.19 190 ALA A O 1
ATOM 1517 N N . ALA A 1 191 ? 17.749 -1.596 -10.759 1.00 97.62 191 ALA A N 1
ATOM 1518 C CA . ALA A 1 191 ? 17.191 -1.589 -12.107 1.00 97.62 191 ALA A CA 1
ATOM 1519 C C . ALA A 1 191 ? 18.031 -0.733 -13.063 1.00 97.62 191 ALA A C 1
ATOM 1521 O O . ALA A 1 191 ? 18.431 -1.195 -14.131 1.00 97.62 191 ALA A O 1
ATOM 1522 N N . MET A 1 192 ? 18.356 0.499 -12.658 1.00 97.38 192 MET A N 1
ATOM 1523 C CA . MET A 1 192 ? 19.198 1.395 -13.453 1.00 97.38 192 MET A CA 1
ATOM 1524 C C . MET A 1 192 ? 20.550 0.751 -13.756 1.00 97.38 192 MET A C 1
ATOM 1526 O O . MET A 1 192 ? 20.997 0.770 -14.897 1.00 97.38 192 MET A O 1
ATOM 1530 N N . ARG A 1 193 ? 21.184 0.109 -12.774 1.00 96.44 193 ARG A N 1
ATOM 1531 C CA . ARG A 1 193 ? 22.459 -0.581 -12.973 1.00 96.44 193 ARG A CA 1
ATOM 1532 C C . ARG A 1 193 ? 22.336 -1.751 -13.947 1.00 96.44 193 ARG A C 1
ATOM 1534 O O . ARG A 1 193 ? 23.138 -1.834 -14.874 1.00 96.44 193 ARG A O 1
ATOM 1541 N N . TYR A 1 194 ? 21.357 -2.631 -13.751 1.00 96.88 194 TYR A N 1
ATOM 1542 C CA . TYR A 1 194 ? 21.159 -3.812 -14.596 1.00 96.88 194 TYR A CA 1
ATOM 1543 C C . TYR A 1 194 ? 20.935 -3.426 -16.066 1.00 96.88 194 TYR A C 1
ATOM 1545 O O . TYR A 1 194 ? 21.520 -4.013 -16.983 1.00 96.88 194 TYR A O 1
ATOM 1553 N N . PHE A 1 195 ? 20.154 -2.368 -16.294 1.00 96.38 195 PHE A N 1
ATOM 1554 C CA . PHE A 1 195 ? 19.847 -1.866 -17.630 1.00 96.38 195 PHE A CA 1
ATOM 1555 C C . PHE A 1 195 ? 20.838 -0.816 -18.161 1.00 96.38 195 PHE A C 1
ATOM 1557 O O . PHE A 1 195 ? 20.615 -0.239 -19.221 1.00 96.38 195 PHE A O 1
ATOM 1564 N N . GLY A 1 196 ? 21.965 -0.575 -17.480 1.00 95.06 196 GLY A N 1
ATOM 1565 C CA . GLY A 1 196 ? 22.997 0.356 -17.957 1.00 95.06 196 GLY A CA 1
ATOM 1566 C C . GLY A 1 196 ? 22.530 1.815 -18.036 1.00 95.06 196 GLY A C 1
ATOM 1567 O O . GLY A 1 196 ? 22.929 2.548 -18.933 1.00 95.06 196 GLY A O 1
ATOM 1568 N N . ASN A 1 197 ? 21.685 2.228 -17.094 1.00 95.69 197 ASN A N 1
ATOM 1569 C CA . ASN A 1 197 ? 20.971 3.504 -17.016 1.00 95.69 197 ASN A CA 1
ATOM 1570 C C . ASN A 1 197 ? 19.948 3.753 -18.138 1.00 95.69 197 ASN A C 1
ATOM 1572 O O . ASN A 1 197 ? 19.476 4.881 -18.280 1.00 95.69 197 ASN A O 1
ATOM 1576 N N . ASP A 1 198 ? 19.561 2.718 -18.890 1.00 96.25 198 ASP A N 1
ATOM 1577 C CA . ASP A 1 198 ? 18.553 2.804 -19.947 1.00 96.25 198 ASP A CA 1
ATOM 1578 C C . ASP A 1 198 ? 17.382 1.843 -19.693 1.00 96.25 198 ASP A C 1
ATOM 1580 O O . ASP A 1 198 ? 17.385 0.687 -20.105 1.00 96.25 198 ASP A O 1
ATOM 1584 N N . LEU A 1 199 ? 16.329 2.337 -19.038 1.00 96.38 199 LEU A N 1
ATOM 1585 C CA . LEU A 1 199 ? 15.109 1.556 -18.783 1.00 96.38 199 LEU A CA 1
ATOM 1586 C C . LEU A 1 199 ? 14.290 1.256 -20.056 1.00 96.38 199 LEU A C 1
ATOM 1588 O O . LEU A 1 199 ? 13.259 0.585 -19.969 1.00 96.38 199 LEU A O 1
ATOM 1592 N N . ASP A 1 200 ? 14.714 1.763 -21.217 1.00 95.75 200 ASP A N 1
ATOM 1593 C CA . ASP A 1 200 ? 14.101 1.508 -22.520 1.00 95.75 200 ASP A CA 1
ATOM 1594 C C . ASP A 1 200 ? 14.810 0.418 -23.333 1.00 95.75 200 ASP A C 1
ATOM 1596 O O . ASP A 1 200 ? 14.396 0.122 -24.460 1.00 95.75 200 ASP A O 1
ATOM 1600 N N . ARG A 1 201 ? 15.861 -0.187 -22.762 1.00 94.44 201 ARG A N 1
ATOM 1601 C CA . ARG A 1 201 ? 16.656 -1.239 -23.400 1.00 94.44 201 ARG A CA 1
ATOM 1602 C C . ARG A 1 201 ? 15.762 -2.386 -23.881 1.00 94.44 201 ARG A C 1
ATOM 1604 O O . ARG A 1 201 ? 14.755 -2.728 -23.260 1.00 94.44 201 ARG A O 1
ATOM 1611 N N . ALA A 1 202 ? 16.117 -2.985 -25.018 1.00 92.56 202 ALA A N 1
ATOM 1612 C CA . ALA A 1 202 ? 15.264 -3.958 -25.706 1.00 92.56 202 ALA A CA 1
ATOM 1613 C C . ALA A 1 202 ? 14.896 -5.181 -24.841 1.00 92.56 202 ALA A C 1
ATOM 1615 O O . ALA A 1 202 ? 13.771 -5.674 -24.907 1.00 92.56 202 ALA A O 1
ATOM 1616 N N . ASP A 1 203 ? 15.820 -5.633 -24.000 1.00 90.50 203 ASP A N 1
ATOM 1617 C CA . ASP A 1 203 ? 15.643 -6.746 -23.064 1.00 90.50 203 ASP A CA 1
ATOM 1618 C C . ASP A 1 203 ? 14.818 -6.384 -21.817 1.00 90.50 203 ASP A C 1
ATOM 1620 O O . ASP A 1 203 ? 14.336 -7.278 -21.134 1.00 90.50 203 ASP A O 1
ATOM 1624 N N . ALA A 1 204 ? 14.552 -5.099 -21.554 1.00 92.50 204 ALA A N 1
ATOM 1625 C CA . ALA A 1 204 ? 13.543 -4.691 -20.578 1.00 92.50 204 ALA A CA 1
ATOM 1626 C C . ALA A 1 204 ? 12.112 -4.941 -21.088 1.00 92.50 204 ALA A C 1
ATOM 1628 O O . ALA A 1 204 ? 11.156 -4.770 -20.332 1.00 92.50 204 ALA A O 1
ATOM 1629 N N . GLN A 1 205 ? 11.941 -5.270 -22.379 1.00 92.25 205 GLN A N 1
ATOM 1630 C CA . GLN A 1 205 ? 10.666 -5.616 -23.027 1.00 92.25 205 GLN A CA 1
ATOM 1631 C C . GLN A 1 205 ? 9.529 -4.610 -22.754 1.00 92.25 205 GLN A C 1
ATOM 1633 O O . GLN A 1 205 ? 8.344 -4.942 -22.729 1.00 92.25 205 GLN A O 1
ATOM 1638 N N . GLY A 1 206 ? 9.882 -3.339 -22.539 1.00 94.19 206 GLY A N 1
ATOM 1639 C CA . GLY A 1 206 ? 8.930 -2.283 -22.202 1.00 94.19 206 GLY A CA 1
ATOM 1640 C C . GLY A 1 206 ? 8.320 -2.377 -20.797 1.00 94.19 206 GLY A C 1
ATOM 1641 O O . GLY A 1 206 ? 7.327 -1.695 -20.543 1.00 94.19 206 GLY A O 1
ATOM 1642 N N . ALA A 1 207 ? 8.894 -3.150 -19.867 1.00 96.06 207 ALA A N 1
ATOM 1643 C CA . ALA A 1 207 ? 8.419 -3.290 -18.484 1.00 96.06 207 ALA A CA 1
ATOM 1644 C C . ALA A 1 207 ? 8.268 -1.938 -17.758 1.00 96.06 207 ALA A C 1
ATOM 1646 O O . ALA A 1 207 ? 7.348 -1.747 -16.951 1.00 96.06 207 ALA A O 1
ATOM 1647 N N . PHE A 1 208 ? 9.132 -0.979 -18.101 1.00 97.50 208 PHE A N 1
ATOM 1648 C CA . PHE A 1 208 ? 9.155 0.375 -17.547 1.00 97.50 208 PHE A CA 1
ATOM 1649 C C . PHE A 1 208 ? 8.400 1.408 -18.396 1.00 97.50 208 PHE A C 1
ATOM 1651 O O . PHE A 1 208 ? 8.454 2.603 -18.096 1.00 97.50 208 PHE A O 1
ATOM 1658 N N . ARG A 1 209 ? 7.660 0.979 -19.426 1.00 96.38 209 ARG A N 1
ATOM 1659 C CA . ARG A 1 209 ? 6.833 1.864 -20.253 1.00 96.38 209 ARG A CA 1
ATOM 1660 C C . ARG A 1 209 ? 5.396 1.946 -19.743 1.00 96.38 209 ARG A C 1
ATOM 1662 O O . ARG A 1 209 ? 4.829 0.998 -19.201 1.00 96.38 209 ARG A O 1
ATOM 1669 N N . TYR A 1 210 ? 4.766 3.084 -19.996 1.00 95.56 210 TYR A N 1
ATOM 1670 C CA . TYR A 1 210 ? 3.327 3.287 -19.867 1.00 95.56 210 TYR A CA 1
ATOM 1671 C C . TYR A 1 210 ? 2.808 4.172 -20.998 1.00 95.56 210 TYR A C 1
ATOM 1673 O O . TYR A 1 210 ? 3.577 4.852 -21.675 1.00 95.56 210 TYR A O 1
ATOM 1681 N N . ARG A 1 211 ? 1.492 4.166 -21.231 1.00 95.88 211 ARG A N 1
ATOM 1682 C CA . ARG A 1 211 ? 0.863 5.055 -22.214 1.00 95.88 211 ARG A CA 1
ATOM 1683 C C . ARG A 1 211 ? 0.265 6.272 -21.522 1.00 95.88 211 ARG A C 1
ATOM 1685 O O . ARG A 1 211 ? -0.540 6.125 -20.606 1.00 95.88 211 ARG A O 1
ATOM 1692 N N . LYS A 1 212 ? 0.604 7.466 -22.008 1.00 94.94 212 LYS A N 1
ATOM 1693 C CA . LYS A 1 212 ? -0.033 8.729 -21.616 1.00 94.94 212 LYS A CA 1
ATOM 1694 C C . LYS A 1 212 ? -0.485 9.456 -22.872 1.00 94.94 212 LYS A C 1
ATOM 1696 O O . LYS A 1 212 ? 0.329 9.747 -23.743 1.00 94.94 212 LYS A O 1
ATOM 1701 N N . SER A 1 213 ? -1.790 9.698 -22.991 1.00 94.62 213 SER A N 1
ATOM 1702 C CA . SER A 1 213 ? -2.391 10.342 -24.171 1.00 94.62 213 SER A CA 1
ATOM 1703 C C . SER A 1 213 ? -1.983 9.675 -25.497 1.00 94.62 213 SER A C 1
ATOM 1705 O O . SER A 1 213 ? -1.609 10.343 -26.456 1.00 94.62 213 SER A O 1
ATOM 1707 N N . GLY A 1 214 ? -1.981 8.337 -25.528 1.00 92.94 214 GLY A N 1
ATOM 1708 C CA . GLY A 1 214 ? -1.612 7.541 -26.707 1.00 92.94 214 GLY A CA 1
ATOM 1709 C C . GLY A 1 214 ? -0.108 7.418 -26.983 1.00 92.94 214 GLY A C 1
ATOM 1710 O O . GLY A 1 214 ? 0.275 6.600 -27.815 1.00 92.94 214 GLY A O 1
ATOM 1711 N N . LYS A 1 215 ? 0.751 8.156 -26.271 1.00 94.62 215 LYS A N 1
ATOM 1712 C CA . LYS A 1 215 ? 2.209 8.120 -26.453 1.00 94.62 215 LYS A CA 1
ATOM 1713 C C . LYS A 1 215 ? 2.876 7.187 -25.433 1.00 94.62 215 LYS A C 1
ATOM 1715 O O . LYS A 1 215 ? 2.461 7.198 -24.268 1.00 94.62 215 LYS A O 1
ATOM 1720 N N . PRO A 1 216 ? 3.881 6.385 -25.834 1.00 94.81 216 PRO A N 1
ATOM 1721 C CA . PRO A 1 216 ? 4.695 5.629 -24.892 1.00 94.81 216 PRO A CA 1
ATOM 1722 C C . PRO A 1 216 ? 5.593 6.585 -24.098 1.00 94.81 216 PRO A C 1
ATOM 1724 O O . PRO A 1 216 ? 6.203 7.490 -24.658 1.00 94.81 216 PRO A O 1
ATOM 1727 N N . MET A 1 217 ? 5.646 6.384 -22.788 1.00 97.06 217 MET A N 1
ATOM 1728 C CA . MET A 1 217 ? 6.449 7.138 -21.829 1.00 97.06 217 MET A CA 1
ATOM 1729 C C . MET A 1 217 ? 7.174 6.149 -20.917 1.00 97.06 217 MET A C 1
ATOM 1731 O O . MET A 1 217 ? 6.631 5.085 -20.627 1.00 97.06 217 MET A O 1
ATOM 1735 N N . ILE A 1 218 ? 8.353 6.513 -20.420 1.00 96.88 218 ILE A N 1
ATOM 1736 C CA . ILE A 1 218 ? 9.102 5.718 -19.437 1.00 96.88 218 ILE A CA 1
ATOM 1737 C C . ILE A 1 218 ? 8.757 6.211 -18.028 1.00 96.88 218 ILE A C 1
ATOM 1739 O O . ILE A 1 218 ? 8.554 7.410 -17.808 1.00 96.88 218 ILE A O 1
ATOM 1743 N N . TYR A 1 219 ? 8.651 5.298 -17.063 1.00 96.75 219 TYR A N 1
ATOM 1744 C CA . TYR A 1 219 ? 8.517 5.673 -15.658 1.00 96.75 219 TYR A CA 1
ATOM 1745 C C . TYR A 1 219 ? 9.790 6.362 -15.156 1.00 96.75 219 TYR A C 1
ATOM 1747 O O . TYR A 1 219 ? 10.874 5.802 -15.228 1.00 96.75 219 TYR A O 1
ATOM 1755 N N . THR A 1 220 ? 9.638 7.559 -14.590 1.00 93.81 220 THR A N 1
ATOM 1756 C CA . THR A 1 220 ? 10.744 8.322 -13.985 1.00 93.81 220 THR A CA 1
ATOM 1757 C C . THR A 1 220 ? 10.701 8.335 -12.459 1.00 93.81 220 THR A C 1
ATOM 1759 O O . THR A 1 220 ? 11.705 8.594 -11.806 1.00 93.81 220 THR A O 1
ATOM 1762 N N . LYS A 1 221 ? 9.534 8.063 -11.861 1.00 95.62 221 LYS A N 1
ATOM 1763 C CA . LYS A 1 221 ? 9.383 8.020 -10.402 1.00 95.62 221 LYS A CA 1
ATOM 1764 C C . LYS A 1 221 ? 10.055 6.764 -9.849 1.00 95.62 221 LYS A C 1
ATOM 1766 O O . LYS A 1 221 ? 9.653 5.664 -10.231 1.00 95.62 221 LYS A O 1
ATOM 1771 N N . ARG A 1 222 ? 10.986 6.931 -8.902 1.00 96.25 222 ARG A N 1
ATOM 1772 C CA . ARG A 1 222 ? 11.786 5.841 -8.314 1.00 96.25 222 ARG A CA 1
ATOM 1773 C C . ARG A 1 222 ? 10.938 4.676 -7.814 1.00 96.25 222 ARG A C 1
ATOM 1775 O O . ARG A 1 222 ? 11.060 3.588 -8.358 1.00 96.25 222 ARG A O 1
ATOM 1782 N N . GLY A 1 223 ? 9.962 4.926 -6.938 1.00 94.62 223 GLY A N 1
ATOM 1783 C CA . GLY A 1 223 ? 9.081 3.861 -6.434 1.00 94.62 223 GLY A CA 1
ATOM 1784 C C . GLY A 1 223 ? 8.280 3.122 -7.517 1.00 94.62 223 GLY A C 1
ATOM 1785 O O . GLY A 1 223 ? 7.981 1.937 -7.386 1.00 94.62 223 GLY A O 1
ATOM 1786 N N . LYS A 1 224 ? 7.969 3.766 -8.655 1.00 96.69 224 LYS A N 1
ATOM 1787 C CA . LYS A 1 224 ? 7.326 3.065 -9.784 1.00 96.69 224 LYS A CA 1
ATOM 1788 C C . LYS A 1 224 ? 8.296 2.183 -10.549 1.00 96.69 224 LYS A C 1
ATOM 1790 O O . LYS A 1 224 ? 7.911 1.085 -10.938 1.00 96.69 224 LYS A O 1
ATOM 1795 N N . VAL A 1 225 ? 9.522 2.643 -10.753 1.00 97.75 225 VAL A N 1
ATOM 1796 C CA . VAL A 1 225 ? 10.580 1.828 -11.353 1.00 97.75 225 VAL A CA 1
ATOM 1797 C C . VAL A 1 225 ? 10.922 0.655 -10.434 1.00 97.75 225 VAL A C 1
ATOM 1799 O O . VAL A 1 225 ? 10.906 -0.472 -10.908 1.00 97.75 225 VAL A O 1
ATOM 1802 N N . ALA A 1 226 ? 11.092 0.880 -9.130 1.00 97.88 226 ALA A N 1
ATOM 1803 C CA . ALA A 1 226 ? 11.312 -0.163 -8.127 1.00 97.88 226 ALA A CA 1
ATOM 1804 C C . ALA A 1 226 ? 10.210 -1.230 -8.133 1.00 97.88 226 ALA A C 1
ATOM 1806 O O . ALA A 1 226 ? 10.480 -2.424 -8.245 1.00 97.88 226 ALA A O 1
ATOM 1807 N N . GLN A 1 227 ? 8.941 -0.805 -8.126 1.00 96.88 227 GLN A N 1
ATOM 1808 C CA . GLN A 1 227 ? 7.801 -1.714 -8.248 1.00 96.88 227 GLN A CA 1
ATOM 1809 C C . GLN A 1 227 ? 7.874 -2.562 -9.529 1.00 96.88 227 GLN A C 1
ATOM 1811 O O . GLN A 1 227 ? 7.575 -3.757 -9.505 1.00 96.88 227 GLN A O 1
ATOM 1816 N N . LYS A 1 228 ? 8.231 -1.950 -10.664 1.00 97.75 228 LYS A N 1
ATOM 1817 C CA . LYS A 1 228 ? 8.378 -2.659 -11.942 1.00 97.75 228 LYS A CA 1
ATOM 1818 C C . LYS A 1 228 ? 9.576 -3.597 -11.944 1.00 97.75 228 LYS A C 1
ATOM 1820 O O . LYS A 1 228 ? 9.450 -4.686 -12.484 1.00 97.75 228 LYS A O 1
ATOM 1825 N N . TRP A 1 229 ? 10.673 -3.211 -11.306 1.00 97.94 229 TRP A N 1
ATOM 1826 C CA . TRP A 1 229 ? 11.867 -4.026 -11.150 1.00 97.94 229 TRP A CA 1
ATOM 1827 C C . TRP A 1 229 ? 11.591 -5.286 -10.335 1.00 97.94 229 TRP A C 1
ATOM 1829 O O . TRP A 1 229 ? 11.796 -6.386 -10.837 1.00 97.94 229 TRP A O 1
ATOM 1839 N N . ARG A 1 230 ? 11.001 -5.146 -9.142 1.00 97.62 230 ARG A N 1
ATOM 1840 C CA . ARG A 1 230 ? 10.578 -6.289 -8.318 1.00 97.62 230 ARG A CA 1
ATOM 1841 C C . ARG A 1 230 ? 9.627 -7.214 -9.068 1.00 97.62 230 ARG A C 1
ATOM 1843 O O . ARG A 1 230 ? 9.774 -8.430 -9.013 1.00 97.62 230 ARG A O 1
ATOM 1850 N N . LYS A 1 231 ? 8.669 -6.641 -9.802 1.00 96.69 231 LYS A N 1
ATOM 1851 C CA . LYS A 1 231 ? 7.745 -7.414 -10.639 1.00 96.69 231 LYS A CA 1
ATOM 1852 C C . LYS A 1 231 ? 8.480 -8.176 -11.748 1.00 96.69 231 LYS A C 1
ATOM 1854 O O . LYS A 1 231 ? 8.190 -9.346 -11.962 1.00 96.69 231 LYS A O 1
ATOM 1859 N N . LEU A 1 232 ? 9.416 -7.524 -12.429 1.00 96.12 232 LEU A N 1
ATOM 1860 C CA . LEU A 1 232 ? 10.198 -8.132 -13.500 1.00 96.12 232 LEU A CA 1
ATOM 1861 C C . LEU A 1 232 ? 11.046 -9.284 -12.965 1.00 96.12 232 LEU A C 1
ATOM 1863 O O . LEU A 1 232 ? 10.975 -10.379 -13.503 1.00 96.12 232 LEU A O 1
ATOM 1867 N N . LEU A 1 233 ? 11.740 -9.077 -11.842 1.00 96.81 233 LEU A N 1
ATOM 1868 C CA . LEU A 1 233 ? 12.449 -10.147 -11.151 1.00 96.81 233 LEU A CA 1
ATOM 1869 C C . LEU A 1 233 ? 11.508 -11.281 -10.757 1.00 96.81 233 LEU A C 1
ATOM 1871 O O . LEU A 1 233 ? 11.912 -12.430 -10.849 1.00 96.81 233 LEU A O 1
ATOM 1875 N N . ALA A 1 234 ? 10.275 -10.999 -10.322 1.00 96.31 234 ALA A N 1
ATOM 1876 C CA . ALA A 1 234 ? 9.291 -12.010 -9.930 1.00 96.31 234 ALA A CA 1
ATOM 1877 C C . ALA A 1 234 ? 8.801 -12.881 -11.108 1.00 96.31 234 ALA A C 1
ATOM 1879 O O . ALA A 1 234 ? 8.589 -14.081 -10.927 1.00 96.31 234 ALA A O 1
ATOM 1880 N N . GLU A 1 235 ? 8.636 -12.292 -12.292 1.00 95.50 235 GLU A N 1
ATOM 1881 C CA . GLU A 1 235 ? 8.023 -12.936 -13.464 1.00 95.50 235 GLU A CA 1
ATOM 1882 C C . GLU A 1 235 ? 9.045 -13.500 -14.466 1.00 95.50 235 GLU A C 1
ATOM 1884 O O . GLU A 1 235 ? 8.739 -14.473 -15.152 1.00 95.50 235 GLU A O 1
ATOM 1889 N N . ASP A 1 236 ? 10.250 -12.930 -14.533 1.00 95.56 236 ASP A N 1
ATOM 1890 C CA . ASP A 1 236 ? 11.299 -13.307 -15.481 1.00 95.56 236 ASP A CA 1
ATOM 1891 C C . ASP A 1 236 ? 12.478 -13.979 -14.757 1.00 95.56 236 ASP A C 1
ATOM 1893 O O . ASP A 1 236 ? 13.296 -13.340 -14.085 1.00 95.56 236 ASP A O 1
ATOM 1897 N N . ALA A 1 237 ? 12.550 -15.306 -14.883 1.00 95.38 237 ALA A N 1
ATOM 1898 C CA . ALA A 1 237 ? 13.580 -16.117 -14.243 1.00 95.38 237 ALA A CA 1
ATOM 1899 C C . ALA A 1 237 ? 14.982 -15.888 -14.831 1.00 95.38 237 ALA A C 1
ATOM 1901 O O . ALA A 1 237 ? 15.966 -16.054 -14.111 1.00 95.38 237 ALA A O 1
ATOM 1902 N N . GLU A 1 238 ? 15.085 -15.502 -16.106 1.00 95.12 238 GLU A N 1
ATOM 1903 C CA . GLU A 1 238 ? 16.368 -15.235 -16.758 1.00 95.12 238 GLU A CA 1
ATOM 1904 C C . GLU A 1 238 ? 16.948 -13.913 -16.254 1.00 95.12 238 GLU A C 1
ATOM 1906 O O . GLU A 1 238 ? 18.096 -13.869 -15.809 1.00 95.12 238 GLU A O 1
ATOM 1911 N N . ILE A 1 239 ? 16.131 -12.855 -16.223 1.00 95.12 239 ILE A N 1
ATOM 1912 C CA . ILE A 1 239 ? 16.534 -11.564 -15.650 1.00 95.12 239 ILE A CA 1
ATOM 1913 C C . ILE A 1 239 ? 16.914 -11.724 -14.177 1.00 95.12 239 ILE A C 1
ATOM 1915 O O . ILE A 1 239 ? 17.922 -11.160 -13.746 1.00 95.12 239 ILE A O 1
ATOM 1919 N N . ARG A 1 240 ? 16.161 -12.525 -13.408 1.00 96.62 240 ARG A N 1
ATOM 1920 C CA . ARG A 1 240 ? 16.514 -12.830 -12.014 1.00 96.62 240 ARG A CA 1
ATOM 1921 C C . ARG A 1 240 ? 17.875 -13.513 -11.902 1.00 96.62 240 ARG A C 1
ATOM 1923 O O . ARG A 1 240 ? 18.720 -13.025 -11.162 1.00 96.62 240 ARG A O 1
ATOM 1930 N N . ALA A 1 241 ? 18.109 -14.587 -12.656 1.00 96.31 241 ALA A N 1
ATOM 1931 C CA . ALA A 1 241 ? 19.372 -15.321 -12.597 1.00 96.31 241 ALA A CA 1
ATOM 1932 C C . ALA A 1 241 ? 20.574 -14.448 -13.001 1.00 96.31 241 ALA A C 1
ATOM 1934 O O . ALA A 1 241 ? 21.619 -14.489 -12.352 1.00 96.31 241 ALA A O 1
ATOM 1935 N N . ASN A 1 242 ? 20.414 -13.614 -14.031 1.00 95.31 242 ASN A N 1
ATOM 1936 C CA . ASN A 1 242 ? 21.447 -12.673 -14.463 1.00 95.31 242 ASN A CA 1
ATOM 1937 C C . ASN A 1 242 ? 21.724 -11.599 -13.404 1.00 95.31 242 ASN A C 1
ATOM 1939 O O . ASN A 1 242 ? 22.878 -11.234 -13.171 1.00 95.31 242 ASN A O 1
ATOM 1943 N N . TRP A 1 243 ? 20.680 -11.087 -12.748 1.00 95.56 243 TRP A N 1
ATOM 1944 C CA . TRP A 1 243 ? 20.838 -10.143 -11.648 1.00 95.56 243 TRP A CA 1
ATOM 1945 C C . TRP A 1 243 ? 21.565 -10.771 -10.455 1.00 95.56 243 TRP A C 1
ATOM 1947 O O . TRP A 1 243 ? 22.502 -10.165 -9.933 1.00 95.56 243 TRP A O 1
ATOM 1957 N N . ASP A 1 244 ? 21.194 -11.991 -10.068 1.00 95.31 244 ASP A N 1
ATOM 1958 C CA . ASP A 1 244 ? 21.836 -12.722 -8.974 1.00 95.31 244 ASP A CA 1
ATOM 1959 C C . ASP A 1 244 ? 23.327 -12.964 -9.269 1.00 95.31 244 ASP A C 1
ATOM 1961 O O . ASP A 1 244 ? 24.176 -12.740 -8.403 1.00 95.31 244 ASP A O 1
ATOM 1965 N N . ALA A 1 245 ? 23.674 -13.321 -10.512 1.00 94.44 245 ALA A N 1
ATOM 1966 C CA . ALA A 1 245 ? 25.064 -13.437 -10.955 1.00 94.44 245 ALA A CA 1
ATOM 1967 C C . ALA A 1 245 ? 25.818 -12.095 -10.856 1.00 94.44 245 ALA A C 1
ATOM 1969 O O . ALA A 1 245 ? 26.918 -12.042 -10.301 1.00 94.44 245 ALA A O 1
ATOM 1970 N N . MET A 1 246 ? 25.202 -10.991 -11.299 1.00 93.69 246 MET A N 1
ATOM 1971 C CA . MET A 1 246 ? 25.776 -9.642 -11.196 1.00 93.69 246 MET A CA 1
ATOM 1972 C C . MET A 1 246 ? 26.021 -9.212 -9.737 1.00 93.69 246 MET A C 1
ATOM 1974 O O . MET A 1 246 ? 26.967 -8.468 -9.456 1.00 93.69 246 MET A O 1
ATOM 1978 N N . GLN A 1 247 ? 25.178 -9.656 -8.798 1.00 92.31 247 GLN A N 1
ATOM 1979 C CA . GLN A 1 247 ? 25.392 -9.438 -7.365 1.00 92.31 247 GLN A CA 1
ATOM 1980 C C . GLN A 1 247 ? 26.512 -10.325 -6.809 1.00 92.31 247 GLN A C 1
ATOM 1982 O O . GLN A 1 247 ? 27.341 -9.836 -6.042 1.00 92.31 247 GLN A O 1
ATOM 1987 N N . ALA A 1 248 ? 26.587 -11.595 -7.216 1.00 89.19 248 ALA A N 1
ATOM 1988 C CA . ALA A 1 248 ? 27.604 -12.538 -6.747 1.00 89.19 248 ALA A CA 1
ATOM 1989 C C . ALA A 1 248 ? 29.032 -12.120 -7.145 1.00 89.19 248 ALA A C 1
ATOM 1991 O O . ALA A 1 248 ? 29.951 -12.200 -6.329 1.00 89.19 248 ALA A O 1
ATOM 1992 N N . GLU A 1 249 ? 29.217 -11.592 -8.358 1.00 84.19 249 GLU A N 1
ATOM 1993 C CA . GLU A 1 249 ? 30.510 -11.078 -8.841 1.00 84.19 249 GLU A CA 1
ATOM 1994 C C . GLU A 1 249 ? 31.029 -9.876 -8.036 1.00 84.19 249 GLU A C 1
ATOM 1996 O O . GLU A 1 249 ? 32.230 -9.603 -8.015 1.00 84.19 249 GLU A O 1
ATOM 2001 N N . ARG A 1 250 ? 30.144 -9.171 -7.323 1.00 73.94 250 ARG A N 1
ATOM 2002 C CA . ARG A 1 250 ? 30.519 -8.058 -6.442 1.00 73.94 250 ARG A CA 1
ATOM 2003 C C . ARG A 1 250 ? 31.186 -8.536 -5.147 1.00 73.94 250 ARG A C 1
ATOM 2005 O O . ARG A 1 250 ? 31.936 -7.779 -4.538 1.00 73.94 250 ARG A O 1
ATOM 2012 N N . SER A 1 251 ? 30.916 -9.768 -4.717 1.00 62.06 251 SER A N 1
ATOM 2013 C CA . SER A 1 251 ? 31.202 -10.224 -3.355 1.00 62.06 251 SER A CA 1
ATOM 2014 C C . SER A 1 251 ? 32.594 -10.826 -3.039 1.00 62.06 251 SER A C 1
ATOM 2016 O O . SER A 1 251 ? 32.800 -11.104 -1.858 1.00 62.06 251 SER A O 1
ATOM 2018 N N . PRO A 1 252 ? 33.586 -11.007 -3.949 1.00 54.66 252 PRO A N 1
ATOM 2019 C CA . PRO A 1 252 ? 34.911 -11.504 -3.530 1.00 54.66 252 PRO A CA 1
ATOM 2020 C C . PRO A 1 252 ? 36.018 -10.447 -3.332 1.00 54.66 252 PRO A C 1
ATOM 2022 O O . PRO A 1 252 ? 37.067 -10.789 -2.793 1.00 54.66 252 PRO A O 1
ATOM 2025 N N . ALA A 1 253 ? 35.858 -9.190 -3.771 1.00 54.53 253 ALA A N 1
ATOM 2026 C CA . ALA A 1 253 ? 37.005 -8.271 -3.916 1.00 54.53 253 ALA A CA 1
ATOM 2027 C C . ALA A 1 253 ? 37.208 -7.234 -2.787 1.00 54.53 253 ALA A C 1
ATOM 2029 O O . ALA A 1 253 ? 38.275 -6.627 -2.720 1.00 54.53 253 ALA A O 1
ATOM 2030 N N . GLU A 1 254 ? 36.246 -7.036 -1.879 1.00 54.19 254 GLU A N 1
ATOM 2031 C CA . GLU A 1 254 ? 36.356 -6.019 -0.810 1.00 54.19 254 GLU A CA 1
ATOM 2032 C C . GLU A 1 254 ? 36.932 -6.548 0.521 1.00 54.19 254 GLU A C 1
ATOM 2034 O O . GLU A 1 254 ? 37.179 -5.760 1.428 1.00 54.19 254 GLU A O 1
ATOM 2039 N N . TYR A 1 255 ? 37.249 -7.847 0.628 1.00 50.81 255 TYR A N 1
ATOM 2040 C CA . TYR A 1 255 ? 37.840 -8.452 1.839 1.00 50.81 255 TYR A CA 1
ATOM 2041 C C . TYR A 1 255 ? 39.352 -8.748 1.760 1.00 50.81 255 TYR A C 1
ATOM 2043 O O . TYR A 1 255 ? 39.910 -9.343 2.679 1.00 50.81 255 TYR A O 1
ATOM 2051 N N . SER A 1 256 ? 40.047 -8.329 0.694 1.00 48.94 256 SER A N 1
ATOM 2052 C CA . SER A 1 256 ? 41.495 -8.564 0.529 1.00 48.94 256 SER A CA 1
ATOM 2053 C C . SER A 1 256 ? 42.299 -7.271 0.349 1.00 48.94 256 SER A C 1
ATOM 2055 O O . SER A 1 256 ? 43.065 -7.103 -0.598 1.00 48.94 256 SER A O 1
ATOM 2057 N N . ARG A 1 257 ? 42.122 -6.335 1.283 1.00 46.66 257 ARG A N 1
ATOM 2058 C CA . ARG A 1 257 ? 43.127 -5.315 1.616 1.00 46.66 257 ARG A CA 1
ATOM 2059 C C . ARG A 1 257 ? 43.230 -5.212 3.135 1.00 46.66 257 ARG A C 1
ATOM 2061 O O . ARG A 1 257 ? 42.568 -4.384 3.754 1.00 46.66 257 ARG A O 1
ATOM 2068 N N . VAL A 1 258 ? 44.020 -6.127 3.692 1.00 46.53 258 VAL A N 1
ATOM 2069 C CA . VAL A 1 258 ? 44.740 -5.937 4.959 1.00 46.53 258 VAL A CA 1
ATOM 2070 C C . VAL A 1 258 ? 46.009 -5.155 4.647 1.00 46.53 258 VAL A C 1
ATOM 2072 O O . VAL A 1 258 ? 46.603 -5.445 3.581 1.00 46.53 258 VAL A O 1
#

Foldseek 3Di:
DDDDDDDDDDDDDDDPPDDDDDDDDDDDDDDDDDDDDDDDDDDDDDPPPPPPVPPQDFFDWFDDPNDTDTHDLVPQDQQDPDACQPPLVVLLVQQVFAQSGADPNHGDRLVCVCRNQPDDDPHDHDVSCVVCVVVSVLSVLSNVVVVVDPDPVRVQVVQADPVSHGHTSVRVSVVSVVVLVVQLQVLLVLCCVLQVNDCPDVVVVCLQWDDDPNDIDGDPDSNSSSVSSVVCCVPPVVSVVVSVVVVVVVPPDPPPDD

Secondary structure (DSSP, 8-state):
--------------------------------------------------------PPPEEEEETTEEEEE-GGGPPPPP----SS-HHHHHHHHHS-SSSEETTEE--GGGHHHHHSS-TTPPPPHHHHHHHHHHHHHHHHHHHHTTSSSHHHHHHHSB-TTSPBPPHHHHHHHHHHHHHHHHHHHHHHHHHHTTT-TT-GGGTTTTEEEETTEEEE--SHHHHHHHHHHHHHH-HHHHHHHHHHHHTTTTSSS---

Sequence (258 aa):
MQPGAQASGSVYVSTDSGSDSQNIHQTAANALFEPLLVPSHELEPHATAHAVTSARQRPVCINLDGEDLHVDKTHLPDPPAIHFSDDIPALFREWHASQLLVIAGRGIPIKHWDKLYKKRNGIAETDAWHAIKVEWGNWKFLVEEHDQFPSENAFWAEYSSEEGERLSYQQILDKLQDHRGSTDDADYYAAMRYFGNDLDRADAQGAFRYRKSGKPMIYTKRGKVAQKWRKLLAEDAEIRANWDAMQAERSPAEYSRV

Radius of gyration: 28.62 Å; chains: 1; bounding box: 111×53×54 Å

pLDDT: mean 78.85, std 24.73, range [24.48, 97.94]

Organism: NCBI:txid1314783